Protein AF-A0A933UV76-F1 (afdb_monomer)

pLDDT: mean 84.47, std 12.1, range [34.25, 96.62]

Nearest PDB structures (foldseek):
  6qx2-assembly1_A  TM=6.914E-01  e=5.603E-11  Staphylococcus aureus
  6qx2-assembly2_J  TM=6.916E-01  e=6.734E-11  Staphylococcus aureus
  5cdo-assembly2_R  TM=6.874E-01  e=8.607E-11  Staphylococcus aureus subsp. aureus N315
  6fqv-assembly1_C  TM=6.725E-01  e=7.160E-11  Staphylococcus aureus subsp. aureus N315
  3ifz-assembly1_A  TM=5.798E-01  e=6.128E-10  Mycobacterium tuberculosis H37Rv

Foldseek 3Di:
DDDPDDDDDDDDPVVVVVVVVVVVVVCCVQQPDAADPVPRDHQLVVLLVVLCVVVVVDPPDDDDDPVVSLVSSCVPPNVDDSVVNSLSQLLLCDVVNDVDRPDPDFAASDDQDQQNWAQFPVRDTDGLVRVVVCVVVVHWTWHWDQDPVVRDTDIDTDPDSDDPDDDQAWDWDQDPVRDTDIDGPRRD

Radius of gyration: 23.47 Å; Cα contacts (8 Å, |Δi|>4): 187; chains: 1; bounding box: 53×50×71 Å

Sequence (188 aa):
MYARNEKVVPVYIEEEMKDSYINYAMSVIVGRALPDVRDGLKPVHRRILYTMKELNLEHNKPYKKCARIVGDCLGKYHPHGDVAVYDTLVRMAQEFSLRYTLVDGQGNFGCFTKDTKIRLTDGRSLDFEELIKEAKQGEKNYAFTFNSKTQKVEIAEIKNPRKTRLMAKIIKVVLDNGKEIKCTPDHL

Secondary structure (DSSP, 8-state):
---TT-------HHHHHHHHHHHHHHHHIIIIISPPTTT---HHHHHHHHHHHHTT--TTSPP--HHHHHHHHHHHT--S-HHHHHHHHHHHH-TTT-SS-SS---S------TT-EEE-TTS-EEEHHHHHHHHHHT---EEEEEETTTTEEEEEE------S-SS---EEEEPTTS-EEEE-GGG-

Solvent-accessible surface area (backbone atoms only — not comparable to full-atom values): 11736 Å² total; per-residue (Å²): 137,84,68,99,78,74,87,82,77,91,77,57,67,70,58,52,51,52,50,55,49,50,55,50,51,51,48,39,50,70,63,53,72,45,52,42,88,89,78,67,45,30,58,68,56,51,40,48,56,49,41,38,55,77,68,62,66,49,95,90,50,82,89,73,63,64,68,56,57,40,50,52,22,39,78,75,70,37,95,61,69,65,65,65,50,46,55,50,54,42,51,33,39,25,70,90,75,30,98,72,56,84,41,90,71,90,31,68,65,76,76,89,49,60,80,46,65,47,65,34,73,88,72,50,68,41,28,50,56,54,49,33,52,38,47,73,72,69,49,86,51,40,27,79,40,76,39,85,86,78,75,40,81,41,83,39,73,65,73,80,66,70,84,89,68,93,78,68,63,68,45,74,48,72,44,100,85,73,49,77,46,80,45,47,72,77,48,94

Mean predicted aligned error: 13.09 Å

Structure (mmCIF, N/CA/C/O backbone):
data_AF-A0A933UV76-F1
#
_entry.id   AF-A0A933UV76-F1
#
loop_
_atom_site.group_PDB
_atom_site.id
_atom_site.type_symbol
_atom_site.label_atom_id
_atom_site.label_alt_id
_atom_site.label_comp_id
_atom_site.label_asym_id
_atom_site.label_entity_id
_atom_site.label_seq_id
_atom_site.pdbx_PDB_ins_code
_atom_site.Cartn_x
_atom_site.Cartn_y
_atom_site.Cartn_z
_atom_site.occupancy
_atom_site.B_iso_or_equiv
_atom_site.auth_seq_id
_atom_site.auth_comp_id
_atom_site.auth_asym_id
_atom_site.auth_atom_id
_atom_site.pdbx_PDB_model_num
ATOM 1 N N . MET A 1 1 ? 3.255 5.445 40.892 1.00 42.41 1 MET A N 1
ATOM 2 C CA . MET A 1 1 ? 2.625 6.460 41.761 1.00 42.41 1 MET A CA 1
ATOM 3 C C . MET A 1 1 ? 1.131 6.213 41.701 1.00 42.41 1 MET A C 1
ATOM 5 O O . MET A 1 1 ? 0.583 6.389 40.625 1.00 42.41 1 MET A O 1
ATOM 9 N N . TYR A 1 2 ? 0.512 5.743 42.784 1.00 48.91 2 TYR A N 1
ATOM 10 C CA . TYR A 1 2 ? -0.947 5.600 42.862 1.00 48.91 2 TYR A CA 1
ATOM 11 C C . TYR A 1 2 ? -1.521 6.887 43.449 1.00 48.91 2 TYR A C 1
ATOM 13 O O . TYR A 1 2 ? -1.029 7.376 44.472 1.00 48.91 2 TYR A O 1
ATOM 21 N N . ALA A 1 3 ? -2.488 7.483 42.760 1.00 58.94 3 ALA A N 1
ATOM 22 C CA . ALA A 1 3 ? -3.115 8.720 43.202 1.00 58.94 3 ALA A CA 1
ATOM 23 C C . ALA A 1 3 ? -4.098 8.412 44.344 1.00 58.94 3 ALA A C 1
ATOM 25 O O . ALA A 1 3 ? -4.827 7.429 44.306 1.00 58.94 3 ALA A O 1
ATOM 26 N N . ARG A 1 4 ? -4.151 9.268 45.374 1.00 60.47 4 ARG A N 1
ATOM 27 C CA . ARG A 1 4 ? -4.939 9.054 46.610 1.00 60.47 4 ARG A CA 1
ATOM 28 C C . ARG A 1 4 ? -6.473 9.001 46.433 1.00 60.47 4 ARG A C 1
ATOM 30 O O . ARG A 1 4 ? -7.154 8.804 47.427 1.00 60.47 4 ARG A O 1
ATOM 37 N N . ASN A 1 5 ? -7.004 9.157 45.216 1.00 68.81 5 ASN A N 1
ATOM 38 C CA . ASN A 1 5 ? -8.439 9.159 44.890 1.00 68.81 5 ASN A CA 1
ATOM 39 C C . ASN A 1 5 ? -8.705 8.451 43.543 1.00 68.81 5 ASN A C 1
ATOM 41 O O . ASN A 1 5 ? -9.171 9.068 42.585 1.00 68.81 5 ASN A O 1
ATOM 45 N N . GLU A 1 6 ? -8.379 7.163 43.430 1.00 74.06 6 GLU A N 1
ATOM 46 C CA . GLU A 1 6 ? -8.682 6.379 42.225 1.00 74.06 6 GLU A CA 1
ATOM 47 C C . GLU A 1 6 ? -10.117 5.829 42.273 1.00 74.06 6 GLU A C 1
ATOM 49 O O . GLU A 1 6 ? -10.488 5.053 43.154 1.00 74.06 6 GLU A O 1
ATOM 54 N N . LYS A 1 7 ? -10.947 6.245 41.308 1.00 80.25 7 LYS A N 1
ATOM 55 C CA . LYS A 1 7 ? -12.291 5.697 41.097 1.00 80.25 7 LYS A CA 1
ATOM 56 C C . LYS A 1 7 ? -12.162 4.381 40.329 1.00 80.25 7 LYS A C 1
ATOM 58 O O . LYS A 1 7 ? -12.099 4.382 39.103 1.00 80.25 7 LYS A O 1
ATOM 63 N N . VAL A 1 8 ? -12.098 3.270 41.057 1.00 83.88 8 VAL A N 1
ATOM 64 C CA . VAL A 1 8 ? -12.030 1.926 40.469 1.00 83.88 8 VAL A CA 1
ATOM 65 C C . VAL A 1 8 ? -13.426 1.510 40.009 1.00 83.88 8 VAL A C 1
ATOM 67 O O . VAL A 1 8 ? -14.344 1.404 40.821 1.00 83.88 8 VAL A O 1
ATOM 70 N N . VAL A 1 9 ? -13.590 1.294 38.704 1.00 87.50 9 VAL A N 1
ATOM 71 C CA . VAL A 1 9 ? -14.824 0.758 38.116 1.00 87.50 9 VAL A CA 1
ATOM 72 C C . VAL A 1 9 ? -14.610 -0.737 37.865 1.00 87.50 9 VAL A C 1
ATOM 74 O O . VAL A 1 9 ? -13.720 -1.079 37.087 1.00 87.50 9 VAL A O 1
ATOM 77 N N . PRO A 1 10 ? -15.356 -1.637 38.528 1.00 85.56 10 PRO A N 1
ATOM 78 C CA . PRO A 1 10 ? -15.269 -3.063 38.242 1.00 85.56 10 PRO A CA 1
ATOM 79 C C . PRO A 1 10 ? -15.902 -3.360 36.877 1.00 85.56 10 PRO A C 1
ATOM 81 O O . PRO A 1 10 ? -16.992 -2.872 36.584 1.00 85.56 10 PRO A O 1
ATOM 84 N N . VAL A 1 11 ? -15.222 -4.163 36.059 1.00 90.25 11 VAL A N 1
ATOM 85 C CA . VAL A 1 11 ? -15.698 -4.610 34.740 1.00 90.25 11 VAL A CA 1
ATOM 86 C C . VAL A 1 11 ? -15.518 -6.123 34.650 1.00 90.25 11 VAL A C 1
ATOM 88 O O . VAL A 1 11 ? -14.484 -6.651 35.071 1.00 90.25 11 VAL A O 1
ATOM 91 N N . TYR A 1 12 ? -16.521 -6.831 34.130 1.00 93.94 12 TYR A N 1
ATOM 92 C CA . TYR A 1 12 ? -16.428 -8.272 33.907 1.00 93.94 12 TYR A CA 1
ATOM 93 C C . TYR A 1 12 ? -15.563 -8.573 32.684 1.00 93.94 12 TYR A C 1
ATOM 95 O O . TYR A 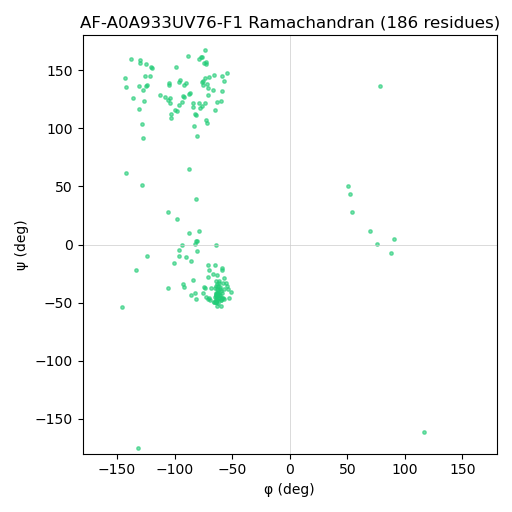1 12 ? -15.705 -7.951 31.634 1.00 93.94 12 TYR A O 1
ATOM 103 N N . ILE A 1 13 ? -14.690 -9.576 32.797 1.00 93.25 13 ILE A N 1
ATOM 104 C CA . ILE A 1 13 ? -13.770 -9.934 31.711 1.00 93.25 13 ILE A CA 1
ATOM 105 C C . ILE A 1 13 ? -14.500 -10.390 30.440 1.00 93.25 13 ILE A C 1
ATOM 107 O O . ILE A 1 13 ? -14.053 -10.070 29.346 1.00 93.25 13 ILE A O 1
ATOM 111 N N . GLU A 1 14 ? -15.632 -11.092 30.565 1.00 94.31 14 GLU A N 1
ATOM 112 C CA . GLU A 1 14 ? -16.438 -11.507 29.408 1.00 94.31 14 GLU A CA 1
ATOM 113 C C . GLU A 1 14 ? -17.005 -10.311 28.638 1.00 94.31 14 GLU A C 1
ATOM 115 O O . GLU A 1 14 ? -16.966 -10.302 27.406 1.00 94.31 14 GLU A O 1
ATOM 120 N N . GLU A 1 15 ? -17.503 -9.300 29.354 1.00 91.31 15 GLU A N 1
ATOM 121 C CA . GLU A 1 15 ? -18.038 -8.076 28.753 1.00 91.31 15 GLU A CA 1
ATOM 122 C C . GLU A 1 15 ? -16.920 -7.291 28.063 1.00 91.31 15 GLU A C 1
ATOM 124 O O . GLU A 1 15 ? -17.020 -6.995 26.872 1.00 91.31 15 GLU A O 1
ATOM 129 N N . GLU A 1 16 ? -15.802 -7.069 28.760 1.00 93.25 16 GLU A N 1
ATOM 130 C CA . GLU A 1 16 ? -14.652 -6.343 28.214 1.00 93.25 16 GLU A CA 1
ATOM 131 C C . GLU A 1 16 ? -14.065 -7.041 26.980 1.00 93.25 16 GLU A C 1
ATOM 133 O O . GLU A 1 16 ? -13.781 -6.399 25.969 1.00 93.25 16 GLU A O 1
ATOM 138 N N . MET A 1 17 ? -13.914 -8.370 27.016 1.00 94.69 17 MET A N 1
ATOM 139 C CA . MET A 1 17 ? -13.408 -9.131 25.873 1.00 94.69 17 MET A CA 1
ATOM 140 C C . MET A 1 17 ? -14.334 -9.025 24.662 1.00 94.69 17 MET A C 1
ATOM 142 O O . MET A 1 17 ? -13.851 -8.858 23.539 1.00 94.69 17 MET A O 1
ATOM 146 N N . LYS A 1 18 ? -15.651 -9.124 24.869 1.00 93.62 18 LYS A N 1
ATOM 147 C CA . LYS A 1 18 ? -16.635 -9.028 23.789 1.00 93.62 18 LYS A CA 1
ATOM 148 C C . LYS A 1 18 ? -16.612 -7.640 23.153 1.00 93.62 18 LYS A C 1
ATOM 150 O O . LYS A 1 18 ? -16.541 -7.539 21.925 1.00 93.62 18 LYS A O 1
ATOM 155 N N . ASP A 1 19 ? -16.608 -6.594 23.969 1.00 93.06 19 ASP A N 1
ATOM 156 C CA . ASP A 1 19 ? -16.635 -5.214 23.493 1.00 93.06 19 ASP A CA 1
ATOM 157 C C . ASP A 1 19 ? -15.327 -4.834 22.801 1.00 93.06 19 ASP A C 1
ATOM 159 O O . ASP A 1 19 ? -15.342 -4.342 21.669 1.00 93.06 19 ASP A O 1
ATOM 163 N N . SER A 1 20 ? -14.180 -5.142 23.411 1.00 93.38 20 SER A N 1
ATOM 164 C CA . SER A 1 20 ? -12.867 -4.916 22.802 1.00 93.38 20 SER A CA 1
ATOM 165 C C . SER A 1 20 ? -12.712 -5.667 21.474 1.00 93.38 20 SER A C 1
ATOM 167 O O . SER A 1 20 ? -12.219 -5.100 20.491 1.00 93.38 20 SER A O 1
ATOM 169 N N . TYR A 1 21 ? -13.184 -6.917 21.397 1.00 94.81 21 TYR A N 1
ATOM 170 C CA . TYR A 1 21 ? -13.140 -7.699 20.162 1.00 94.81 21 TYR A CA 1
ATOM 171 C C . TYR A 1 21 ? -14.004 -7.082 19.058 1.00 94.81 21 TYR A C 1
ATOM 173 O O . TYR A 1 21 ? -13.521 -6.890 17.938 1.00 94.81 21 TYR A O 1
ATOM 181 N N . ILE A 1 22 ? -15.260 -6.733 19.358 1.00 94.69 22 ILE A N 1
ATOM 182 C CA . ILE A 1 22 ? -16.186 -6.149 18.378 1.00 94.69 22 ILE A CA 1
ATOM 183 C C . ILE A 1 22 ? -15.677 -4.785 17.900 1.00 94.69 22 ILE A C 1
ATOM 185 O O . ILE A 1 22 ? -15.658 -4.529 16.693 1.00 94.69 22 ILE A O 1
ATOM 189 N N . ASN A 1 23 ? -15.201 -3.937 18.814 1.00 92.94 23 ASN A N 1
ATOM 190 C CA . ASN A 1 23 ? -14.663 -2.618 18.482 1.00 92.94 23 ASN A CA 1
ATOM 191 C C . ASN A 1 23 ? -13.447 -2.723 17.558 1.00 92.94 23 ASN A C 1
ATOM 193 O O . ASN A 1 23 ? -13.373 -2.039 16.530 1.00 92.94 23 ASN A O 1
ATOM 197 N N . TYR A 1 24 ? -12.515 -3.627 17.869 1.00 92.50 24 TYR A N 1
ATOM 198 C CA . TYR A 1 24 ? -11.364 -3.862 17.009 1.00 92.50 24 TYR A CA 1
ATOM 199 C C . TYR A 1 24 ? -11.790 -4.417 15.646 1.00 92.50 24 TYR A C 1
ATOM 201 O O . TYR A 1 24 ? -11.397 -3.862 14.617 1.00 92.50 24 TYR A O 1
ATOM 209 N N . ALA A 1 25 ? -12.628 -5.456 15.617 1.00 93.69 25 ALA A N 1
ATOM 210 C CA . ALA A 1 25 ? -13.094 -6.085 14.384 1.00 93.69 25 ALA A CA 1
ATOM 211 C C . ALA A 1 25 ? -13.785 -5.077 13.455 1.00 93.69 25 ALA A C 1
ATOM 213 O O . ALA A 1 25 ? -13.436 -4.981 12.276 1.00 93.69 25 ALA A O 1
ATOM 214 N N . MET A 1 26 ? -14.693 -4.262 13.994 1.00 92.69 26 MET A N 1
ATOM 215 C CA . MET A 1 26 ? -15.394 -3.238 13.224 1.00 92.69 26 MET A CA 1
ATOM 216 C C . MET A 1 26 ? -14.426 -2.177 12.683 1.00 92.69 26 MET A C 1
ATOM 218 O O . MET A 1 26 ? -14.502 -1.811 11.506 1.00 92.69 26 MET A O 1
ATOM 222 N N . SER A 1 27 ? -13.451 -1.747 13.495 1.00 90.50 27 SER A N 1
ATOM 223 C CA . SER A 1 27 ? -12.407 -0.813 13.052 1.00 90.50 27 SER A CA 1
ATOM 224 C C . SER A 1 27 ? -11.573 -1.375 11.893 1.00 90.50 27 SER A C 1
ATOM 226 O O . SER A 1 27 ? -11.216 -0.639 10.971 1.00 90.50 27 SER A O 1
ATOM 228 N N . VAL A 1 28 ? -11.294 -2.684 11.890 1.00 90.69 28 VAL A N 1
ATOM 229 C CA . VAL A 1 28 ? -10.542 -3.343 10.815 1.00 90.69 28 VAL A CA 1
ATOM 230 C C . VAL A 1 28 ? -11.380 -3.431 9.547 1.00 90.69 28 VAL A C 1
ATOM 232 O O . VAL A 1 28 ? -10.879 -3.093 8.474 1.00 90.69 28 VAL A O 1
ATOM 235 N N . ILE A 1 29 ? -12.639 -3.862 9.656 1.00 88.69 29 ILE A N 1
ATOM 236 C CA . ILE A 1 29 ? -13.539 -4.047 8.510 1.00 88.69 29 ILE A CA 1
ATOM 237 C C . ILE A 1 29 ? -13.734 -2.723 7.772 1.00 88.69 29 ILE A C 1
ATOM 239 O O . ILE A 1 29 ? -13.483 -2.650 6.569 1.00 88.69 29 ILE A O 1
ATOM 243 N N . VAL A 1 30 ? -14.116 -1.674 8.502 1.00 86.62 30 VAL A N 1
ATOM 244 C CA . VAL A 1 30 ? -14.471 -0.372 7.922 1.00 86.62 30 VAL A CA 1
ATOM 245 C C . VAL A 1 30 ? -13.234 0.479 7.631 1.00 86.62 30 VAL A C 1
ATOM 247 O O . VAL A 1 30 ? -13.146 1.139 6.599 1.00 86.62 30 VAL A O 1
ATOM 250 N N . GLY A 1 31 ? -12.258 0.480 8.539 1.00 85.12 31 GLY A N 1
ATOM 251 C CA . GLY A 1 31 ? -11.142 1.427 8.521 1.00 85.12 31 GLY A CA 1
ATOM 252 C C . GLY A 1 31 ? -9.864 0.925 7.854 1.00 85.12 31 GLY A C 1
ATOM 253 O O . GLY A 1 31 ? -8.904 1.694 7.746 1.00 85.12 31 GLY A O 1
ATOM 254 N N . ARG A 1 32 ? -9.795 -0.345 7.427 1.00 88.12 32 ARG A N 1
ATOM 255 C CA . ARG A 1 32 ? -8.533 -0.928 6.936 1.00 88.12 32 ARG A CA 1
ATOM 256 C C . ARG A 1 32 ? -8.698 -1.940 5.808 1.00 88.12 32 ARG A C 1
ATOM 258 O O . ARG A 1 32 ? -8.023 -1.825 4.786 1.00 88.12 32 ARG A O 1
ATOM 265 N N . ALA A 1 33 ? -9.525 -2.961 6.009 1.00 84.94 33 ALA A N 1
ATOM 266 C CA . ALA A 1 33 ? -9.490 -4.174 5.203 1.00 84.94 33 ALA A CA 1
ATOM 267 C C . ALA A 1 33 ? -10.233 -4.032 3.873 1.00 84.94 33 ALA A C 1
ATOM 269 O O . ALA A 1 33 ? -9.677 -4.421 2.838 1.00 84.94 33 ALA A O 1
ATOM 270 N N . LEU A 1 34 ? -11.450 -3.485 3.898 1.00 91.00 34 LEU A N 1
ATOM 271 C CA . LEU A 1 34 ? -12.323 -3.415 2.730 1.00 91.00 34 LEU A CA 1
ATOM 272 C C . LEU A 1 34 ? -12.197 -2.066 2.002 1.00 91.00 34 LEU A C 1
ATOM 274 O O . LEU A 1 34 ? -12.033 -1.028 2.646 1.00 91.00 34 LEU A O 1
ATOM 278 N N . PRO A 1 35 ? -12.227 -2.065 0.657 1.00 93.44 35 PRO A N 1
ATOM 279 C CA . PRO A 1 35 ? -12.328 -0.837 -0.120 1.00 93.44 35 PRO A CA 1
ATOM 280 C C . PRO A 1 35 ? -13.745 -0.252 -0.061 1.00 93.44 35 PRO A C 1
ATOM 282 O O . PRO A 1 35 ? -14.719 -0.979 0.135 1.00 93.44 35 PRO A O 1
ATOM 285 N N . ASP A 1 36 ? -13.858 1.056 -0.284 1.00 92.94 36 ASP A N 1
ATOM 286 C CA . ASP A 1 36 ? -15.157 1.708 -0.475 1.00 92.94 36 ASP A CA 1
ATOM 287 C C . ASP A 1 36 ? -15.703 1.388 -1.875 1.00 92.94 36 ASP A C 1
ATOM 289 O O . ASP A 1 36 ? -14.951 1.352 -2.847 1.00 92.94 36 ASP A O 1
ATOM 293 N N . VAL A 1 37 ? -17.009 1.155 -1.998 1.00 95.00 37 VAL A N 1
ATOM 294 C CA . VAL A 1 37 ? -17.650 0.806 -3.278 1.00 95.00 37 VAL A CA 1
ATOM 295 C C . VAL A 1 37 ? -17.615 1.950 -4.296 1.00 95.00 37 VAL A C 1
ATOM 297 O O . VAL A 1 37 ? -17.650 1.702 -5.498 1.00 95.00 37 VAL A O 1
ATOM 300 N N . ARG A 1 38 ? -17.534 3.203 -3.834 1.00 95.31 38 ARG A N 1
ATOM 301 C CA . ARG A 1 38 ? -17.611 4.392 -4.696 1.00 95.31 38 ARG A CA 1
ATOM 302 C C . ARG A 1 38 ? -16.340 4.619 -5.501 1.00 95.31 38 ARG A C 1
ATOM 304 O O . ARG A 1 38 ? -16.419 5.079 -6.634 1.00 95.31 38 ARG A O 1
ATOM 311 N N . ASP A 1 39 ? -15.183 4.326 -4.913 1.00 94.19 39 ASP A N 1
ATOM 312 C CA . ASP A 1 39 ? -13.875 4.556 -5.535 1.00 94.19 39 ASP A CA 1
ATOM 313 C C . ASP A 1 39 ? -13.002 3.295 -5.631 1.00 94.19 39 ASP A C 1
ATOM 315 O O . ASP A 1 39 ? -11.970 3.310 -6.296 1.00 94.19 39 ASP A O 1
ATOM 319 N N . GLY A 1 40 ? -13.393 2.189 -4.993 1.00 93.38 40 GLY A N 1
ATOM 320 C CA . GLY A 1 40 ? -12.613 0.953 -4.954 1.00 93.38 40 GLY A CA 1
ATOM 321 C C . GLY A 1 40 ? -11.334 1.055 -4.116 1.00 93.38 40 GLY A C 1
ATOM 322 O O . GLY A 1 40 ? -10.491 0.155 -4.169 1.00 93.38 40 GLY A O 1
ATOM 323 N N . LEU A 1 41 ? -11.157 2.123 -3.330 1.00 94.88 41 LEU A N 1
ATOM 324 C CA . LEU A 1 41 ? -9.922 2.403 -2.604 1.00 94.88 41 LEU A CA 1
ATOM 325 C C . LEU A 1 41 ? -10.045 2.097 -1.109 1.00 94.88 41 LEU A C 1
ATOM 327 O O . LEU A 1 41 ? -11.003 2.473 -0.426 1.00 94.88 41 LEU A O 1
ATOM 331 N N . LYS A 1 42 ? -8.999 1.465 -0.568 1.00 94.75 42 LYS A N 1
ATOM 332 C CA . LYS A 1 42 ? -8.778 1.360 0.877 1.00 94.75 42 LYS A CA 1
ATOM 333 C C . LYS A 1 42 ? -8.340 2.716 1.444 1.00 94.75 42 LYS A C 1
ATOM 335 O O . LYS A 1 42 ? -7.742 3.514 0.714 1.00 94.75 42 LYS A O 1
ATOM 340 N N . PRO A 1 43 ? -8.526 2.965 2.753 1.00 94.19 43 PRO A N 1
ATOM 341 C CA . PRO A 1 43 ? -8.137 4.232 3.374 1.00 94.19 43 PRO A CA 1
ATOM 342 C C . PRO A 1 43 ? -6.672 4.628 3.147 1.00 94.19 43 PRO A C 1
ATOM 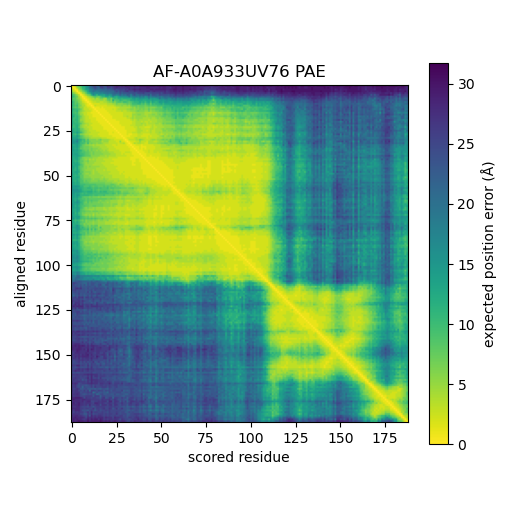344 O O . PRO A 1 43 ? -6.391 5.804 2.936 1.00 94.19 43 PRO A O 1
ATOM 347 N N . VAL A 1 44 ? -5.739 3.669 3.118 1.00 95.31 44 VAL A N 1
ATOM 348 C CA . VAL A 1 44 ? -4.317 3.947 2.841 1.00 95.31 44 VAL A CA 1
ATOM 349 C C . VAL A 1 44 ? -4.082 4.486 1.423 1.00 95.31 44 VAL A C 1
ATOM 351 O O . VAL A 1 44 ? -3.388 5.489 1.282 1.00 95.31 44 VAL A O 1
ATOM 354 N N . HIS A 1 45 ? -4.726 3.914 0.395 1.00 96.25 45 HIS A N 1
ATOM 355 C CA . HIS A 1 45 ? -4.619 4.403 -0.986 1.00 96.25 45 HIS A CA 1
ATOM 356 C C . HIS A 1 45 ? -5.107 5.849 -1.081 1.00 96.25 45 HIS A C 1
ATOM 358 O O . HIS A 1 45 ? -4.417 6.712 -1.617 1.00 96.25 45 HIS A O 1
ATOM 364 N N . ARG A 1 46 ? -6.279 6.127 -0.494 1.00 96.12 46 ARG A N 1
ATOM 365 C CA . ARG A 1 46 ? -6.899 7.455 -0.531 1.00 96.12 46 ARG A CA 1
ATOM 366 C C . ARG A 1 46 ? -6.021 8.511 0.138 1.00 96.12 46 ARG A C 1
ATOM 368 O O . ARG A 1 46 ? -5.840 9.586 -0.418 1.00 96.12 46 ARG A O 1
ATOM 375 N N . ARG A 1 47 ? -5.436 8.189 1.297 1.00 96.31 47 ARG A N 1
ATOM 376 C CA . ARG A 1 47 ? -4.518 9.083 2.025 1.00 96.31 47 ARG A CA 1
ATOM 377 C C . ARG A 1 47 ? -3.259 9.390 1.216 1.00 96.31 47 ARG A C 1
ATOM 379 O O . ARG A 1 47 ? -2.863 10.549 1.149 1.00 96.31 47 ARG A O 1
ATOM 386 N N . ILE A 1 48 ? -2.668 8.389 0.562 1.00 96.56 48 ILE A N 1
ATOM 387 C CA . ILE A 1 48 ? -1.490 8.584 -0.295 1.00 96.56 48 ILE A CA 1
ATOM 388 C C . ILE A 1 48 ? -1.829 9.487 -1.483 1.00 96.56 48 ILE A C 1
ATOM 390 O O . ILE A 1 48 ? -1.172 10.506 -1.673 1.00 96.56 48 ILE A O 1
ATOM 394 N N . LEU A 1 49 ? -2.881 9.165 -2.242 1.00 96.31 49 LEU A N 1
ATOM 395 C CA . LEU A 1 49 ? -3.275 9.948 -3.419 1.00 96.31 49 LEU A CA 1
ATOM 396 C C . LEU A 1 49 ? -3.665 11.383 -3.044 1.00 96.31 49 LEU A C 1
ATOM 398 O O . LEU A 1 49 ? -3.292 12.328 -3.735 1.00 96.31 49 LEU A O 1
ATOM 402 N N . TYR A 1 50 ? -4.352 11.564 -1.913 1.00 96.56 50 TYR A N 1
ATOM 403 C CA . TYR A 1 50 ? -4.665 12.891 -1.387 1.00 96.56 50 TYR A CA 1
ATOM 404 C C . TYR A 1 50 ? -3.398 13.662 -0.993 1.00 96.56 50 TYR A C 1
ATOM 406 O O . TYR A 1 50 ? -3.255 14.829 -1.337 1.00 96.56 50 TYR A O 1
ATOM 414 N N . THR A 1 51 ? -2.432 13.001 -0.350 1.00 96.62 51 THR A N 1
ATOM 415 C CA . THR A 1 51 ? -1.139 13.615 -0.003 1.00 96.62 51 THR A CA 1
ATOM 416 C C . THR A 1 51 ? -0.369 14.041 -1.254 1.00 96.62 51 THR A C 1
ATOM 418 O O . THR A 1 51 ? 0.196 15.130 -1.291 1.00 96.62 51 THR A O 1
ATOM 421 N N . MET A 1 52 ? -0.368 13.214 -2.304 1.00 95.88 52 MET A N 1
ATOM 422 C CA . MET A 1 52 ? 0.254 13.554 -3.588 1.00 95.88 52 MET A CA 1
ATOM 423 C C . MET A 1 52 ? -0.426 14.755 -4.255 1.00 95.88 52 MET A C 1
ATOM 425 O O . MET A 1 52 ? 0.265 15.616 -4.802 1.00 95.88 52 MET A O 1
ATOM 429 N N . LYS A 1 53 ? -1.757 14.851 -4.154 1.00 95.19 53 LYS A N 1
ATOM 430 C CA . LYS A 1 53 ? -2.524 16.013 -4.617 1.00 95.19 53 LYS A CA 1
ATOM 431 C C . LYS A 1 53 ? -2.154 17.284 -3.846 1.00 95.19 53 LYS A C 1
ATOM 433 O O . LYS A 1 53 ? -1.860 18.293 -4.471 1.00 95.19 53 LYS A O 1
ATOM 438 N N . GLU A 1 54 ? -2.102 17.232 -2.516 1.00 95.81 54 GLU A N 1
ATOM 439 C CA . GLU A 1 54 ? -1.696 18.367 -1.664 1.00 95.81 54 GLU A CA 1
ATOM 440 C C . GLU A 1 54 ? -0.253 18.823 -1.935 1.00 95.81 54 GLU A C 1
ATOM 442 O O . GLU A 1 54 ? 0.078 20.002 -1.824 1.00 95.81 54 GLU A O 1
ATOM 447 N N . LEU A 1 55 ? 0.619 17.891 -2.329 1.00 93.75 55 LEU A N 1
ATOM 448 C CA . LEU A 1 55 ? 1.989 18.179 -2.750 1.00 93.75 55 LEU A CA 1
ATOM 449 C C . LEU A 1 55 ? 2.108 18.672 -4.197 1.00 93.75 55 LEU A C 1
ATOM 451 O O . LEU A 1 55 ? 3.228 18.918 -4.654 1.00 93.75 55 LEU A O 1
ATOM 455 N N . ASN A 1 56 ? 0.984 18.844 -4.899 1.00 94.06 56 ASN A N 1
ATOM 456 C CA . ASN A 1 56 ? 0.912 19.238 -6.303 1.00 94.06 56 ASN A CA 1
ATOM 457 C C . ASN A 1 56 ? 1.773 18.340 -7.208 1.00 94.06 56 ASN A C 1
ATOM 459 O O . ASN A 1 56 ? 2.497 18.827 -8.077 1.00 94.06 56 ASN A O 1
ATOM 463 N N . LEU A 1 57 ? 1.726 17.022 -6.987 1.00 92.81 57 LEU A N 1
ATOM 464 C CA . LEU A 1 57 ? 2.441 16.026 -7.792 1.00 92.81 57 LEU A CA 1
ATOM 465 C C . LEU A 1 57 ? 1.603 15.601 -8.999 1.00 92.81 57 LEU A C 1
ATOM 467 O O . LEU A 1 57 ? 1.157 14.460 -9.101 1.00 92.81 57 LEU A O 1
ATOM 471 N N . GLU A 1 58 ? 1.361 16.549 -9.898 1.00 91.81 58 GLU A N 1
ATOM 472 C CA . GLU A 1 58 ? 0.719 16.278 -11.184 1.00 91.81 58 GLU A CA 1
ATOM 473 C C . GLU A 1 58 ? 1.692 15.617 -12.170 1.00 91.81 58 GLU A C 1
ATOM 475 O O . GLU A 1 58 ? 2.911 15.725 -12.039 1.00 91.81 58 GLU A O 1
ATOM 480 N N . HIS A 1 59 ? 1.148 14.985 -13.212 1.00 89.31 59 HIS A N 1
ATOM 481 C CA . HIS A 1 59 ? 1.918 14.266 -14.236 1.00 89.31 59 HIS A CA 1
ATOM 482 C C . HIS A 1 59 ? 2.948 15.138 -14.985 1.00 89.31 59 HIS A C 1
ATOM 484 O O . HIS A 1 59 ? 3.854 14.619 -15.627 1.00 89.31 59 HIS A O 1
ATOM 490 N N . ASN A 1 60 ? 2.787 16.466 -14.965 1.00 91.88 60 ASN A N 1
ATOM 491 C CA . ASN A 1 60 ? 3.670 17.427 -15.631 1.00 91.88 60 ASN A CA 1
ATOM 492 C C . ASN A 1 60 ? 4.779 17.965 -14.706 1.00 91.88 60 ASN A C 1
ATOM 494 O O . ASN A 1 60 ? 5.566 18.820 -15.120 1.00 91.88 60 ASN A O 1
ATOM 498 N N . LYS A 1 61 ? 4.823 17.521 -13.444 1.00 91.25 61 LYS A N 1
ATOM 499 C CA . LYS A 1 61 ? 5.803 17.960 -12.448 1.00 91.25 61 LYS A CA 1
ATOM 500 C C . LYS A 1 61 ? 6.942 16.948 -12.320 1.00 91.25 61 LYS A C 1
ATOM 502 O O . LYS A 1 61 ? 6.747 15.761 -12.557 1.00 91.25 61 LYS A O 1
ATOM 507 N N . PRO A 1 62 ? 8.144 17.397 -11.912 1.00 91.12 62 PRO A N 1
ATOM 508 C CA . PRO A 1 62 ? 9.259 16.488 -11.681 1.00 91.12 62 PRO A CA 1
ATOM 509 C C . PRO A 1 62 ? 8.983 15.547 -10.502 1.00 91.12 62 PRO A C 1
ATOM 511 O O . PRO A 1 62 ? 8.403 15.960 -9.490 1.00 91.12 62 PRO A O 1
ATOM 514 N N . TYR A 1 63 ? 9.495 14.319 -10.603 1.00 91.19 63 TYR A N 1
ATOM 515 C CA . TYR A 1 63 ? 9.408 13.310 -9.550 1.00 91.19 63 TYR A CA 1
ATOM 516 C C . TYR A 1 63 ? 9.955 13.821 -8.209 1.00 91.19 63 TYR A C 1
ATOM 518 O O . TYR A 1 63 ? 10.897 14.619 -8.130 1.00 91.19 63 TYR A O 1
ATOM 526 N N . LYS A 1 64 ? 9.358 13.335 -7.118 1.00 92.31 64 LYS A N 1
ATOM 527 C CA . LYS A 1 64 ? 9.804 13.594 -5.745 1.00 92.31 64 LYS A CA 1
ATOM 528 C C . LYS A 1 64 ? 10.157 12.287 -5.054 1.00 92.31 64 LYS A C 1
ATOM 530 O O . LYS A 1 64 ? 9.589 11.240 -5.340 1.00 92.31 64 LYS A O 1
ATOM 535 N N . LYS A 1 65 ? 11.083 12.368 -4.095 1.00 92.19 65 LYS A N 1
ATOM 536 C CA . LYS A 1 65 ? 11.497 11.217 -3.285 1.00 92.19 65 LYS A CA 1
ATOM 537 C C . LYS A 1 65 ? 10.295 10.626 -2.543 1.00 92.19 65 LYS A C 1
ATOM 539 O O . LYS A 1 65 ? 9.590 11.361 -1.850 1.00 92.19 65 LYS A O 1
ATOM 544 N N . CYS A 1 66 ? 10.141 9.302 -2.603 1.00 92.00 66 CYS A N 1
ATOM 545 C CA . CYS A 1 66 ? 9.072 8.576 -1.907 1.00 92.00 66 CYS A CA 1
ATOM 546 C C . CYS A 1 66 ? 9.035 8.892 -0.404 1.00 92.00 66 CYS A C 1
ATOM 548 O O . CYS A 1 66 ? 7.959 9.092 0.148 1.00 92.00 66 CYS A O 1
ATOM 550 N N . ALA A 1 67 ? 10.203 9.044 0.234 1.00 92.62 67 ALA A N 1
ATOM 551 C CA . ALA A 1 67 ? 10.313 9.397 1.652 1.00 92.62 67 ALA A CA 1
ATOM 552 C C . ALA A 1 67 ? 9.566 10.692 2.023 1.00 92.62 67 ALA A C 1
ATOM 554 O O . ALA A 1 67 ? 9.016 10.787 3.115 1.00 92.62 67 ALA A O 1
ATOM 555 N N . ARG A 1 68 ? 9.491 11.671 1.108 1.00 94.12 68 ARG A N 1
ATOM 556 C CA . ARG A 1 68 ? 8.735 12.910 1.335 1.00 94.12 68 ARG A CA 1
ATOM 557 C C . ARG A 1 68 ? 7.229 12.652 1.340 1.00 94.12 68 ARG A C 1
ATOM 559 O O . ARG A 1 68 ? 6.540 13.110 2.240 1.00 94.12 68 ARG A O 1
ATOM 566 N N . ILE A 1 69 ? 6.737 11.894 0.361 1.00 94.88 69 ILE A N 1
ATOM 567 C CA . ILE A 1 69 ? 5.313 11.542 0.249 1.00 94.88 69 ILE A CA 1
ATOM 568 C C . ILE A 1 69 ? 4.883 10.709 1.462 1.00 94.88 69 ILE A C 1
ATOM 570 O O . ILE A 1 69 ? 3.845 10.978 2.059 1.00 94.88 69 ILE A O 1
ATOM 574 N N . VAL A 1 70 ? 5.705 9.729 1.852 1.00 95.62 70 VAL A N 1
ATOM 575 C CA . VAL A 1 70 ? 5.468 8.890 3.033 1.00 95.62 70 VAL A CA 1
ATOM 576 C C . VAL A 1 70 ? 5.454 9.743 4.302 1.00 95.62 70 VAL A C 1
ATOM 578 O O . VAL A 1 70 ? 4.485 9.677 5.051 1.00 95.62 70 VAL A O 1
ATOM 581 N N . GLY A 1 71 ? 6.463 10.595 4.512 1.00 95.69 71 GLY A N 1
ATOM 582 C CA . GLY A 1 71 ? 6.545 11.469 5.685 1.00 95.69 71 GLY A CA 1
ATOM 583 C C . GLY A 1 71 ? 5.341 12.403 5.830 1.00 95.69 71 GLY A C 1
ATOM 584 O O . GLY A 1 71 ? 4.739 12.465 6.901 1.00 95.69 71 GLY A O 1
ATOM 585 N N . ASP A 1 72 ? 4.927 13.061 4.744 1.00 95.50 72 ASP A N 1
ATOM 586 C CA . ASP A 1 72 ? 3.771 13.964 4.771 1.00 95.50 72 ASP A CA 1
ATOM 587 C C . ASP A 1 72 ? 2.451 13.207 4.978 1.00 95.50 72 ASP A C 1
ATOM 589 O O . ASP A 1 72 ? 1.576 13.671 5.715 1.00 95.50 72 ASP A O 1
ATOM 593 N N . CYS A 1 73 ? 2.311 12.016 4.386 1.00 96.56 73 CYS A N 1
ATOM 594 C CA . CYS A 1 73 ? 1.131 11.178 4.580 1.00 96.56 73 CYS A CA 1
ATOM 595 C C . CYS A 1 73 ? 1.012 10.725 6.040 1.00 96.56 73 CYS A C 1
ATOM 597 O O . CYS A 1 73 ? -0.089 10.731 6.592 1.00 96.56 73 CYS A O 1
ATOM 599 N N . LEU A 1 74 ? 2.126 10.345 6.669 1.00 94.88 74 LEU A N 1
ATOM 600 C CA . LEU A 1 74 ? 2.164 9.946 8.075 1.00 94.88 74 LEU A CA 1
ATOM 601 C C . LEU A 1 74 ? 1.823 11.107 9.002 1.00 94.88 74 LEU A C 1
ATOM 603 O O . LEU A 1 74 ? 0.950 10.975 9.855 1.00 94.88 74 LEU A O 1
ATOM 607 N N . GLY A 1 75 ? 2.473 12.254 8.791 1.00 92.81 75 GLY A N 1
ATOM 608 C CA . GLY A 1 75 ? 2.306 13.425 9.647 1.00 92.81 75 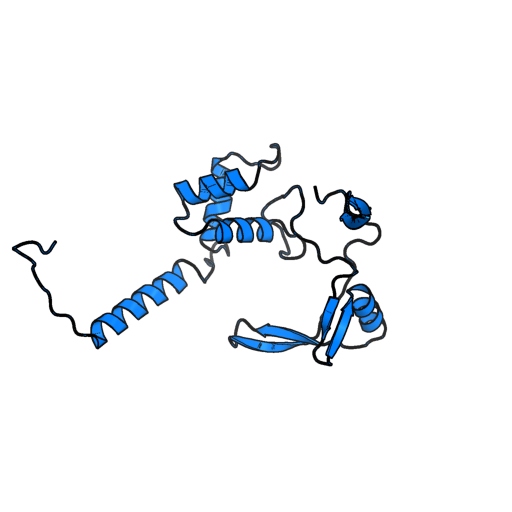GLY A CA 1
ATOM 609 C C . GLY A 1 75 ? 0.896 14.011 9.612 1.00 92.81 75 GLY A C 1
ATOM 610 O O . GLY A 1 75 ? 0.440 14.554 10.614 1.00 92.81 75 GLY A O 1
ATOM 611 N N . LYS A 1 76 ? 0.192 13.898 8.478 1.00 94.25 76 LYS A N 1
ATOM 612 C CA . LYS A 1 76 ? -1.120 14.537 8.295 1.00 94.25 76 LYS A CA 1
ATOM 613 C C . LYS A 1 76 ? -2.305 13.579 8.352 1.00 94.25 76 LYS A C 1
ATOM 615 O O . LYS A 1 76 ? -3.359 13.961 8.852 1.00 94.25 76 LYS A O 1
ATOM 620 N N . TYR A 1 77 ? -2.179 12.365 7.810 1.00 94.56 77 TYR A N 1
ATOM 621 C CA . TYR A 1 77 ? -3.357 11.546 7.487 1.00 94.56 77 TYR A CA 1
ATOM 622 C C . TYR A 1 77 ? -3.281 10.083 7.937 1.00 94.56 77 TYR A C 1
ATOM 624 O O . TYR A 1 77 ? -4.324 9.432 8.045 1.00 94.56 77 TYR A O 1
ATOM 632 N N . HIS A 1 78 ? -2.089 9.523 8.161 1.00 93.19 78 HIS A N 1
ATOM 633 C CA . HIS A 1 78 ? -1.901 8.094 8.414 1.00 93.19 78 HIS A CA 1
ATOM 634 C C . HIS A 1 78 ? -1.103 7.838 9.707 1.00 93.19 78 HIS A C 1
ATOM 636 O O . HIS A 1 78 ? 0.115 7.727 9.652 1.00 93.19 78 HIS A O 1
ATOM 642 N N . PRO A 1 79 ? -1.765 7.666 10.867 1.00 90.81 79 PRO A N 1
ATOM 643 C CA . PRO A 1 79 ? -1.101 7.538 12.170 1.00 90.81 79 PRO A CA 1
ATOM 644 C C . PRO A 1 79 ? -0.580 6.110 12.447 1.00 90.81 79 PRO A C 1
ATOM 646 O O . PRO A 1 79 ? -0.730 5.580 13.547 1.00 90.81 79 PRO A O 1
ATOM 649 N N . HIS A 1 80 ? -0.032 5.437 11.434 1.00 88.94 80 HIS A N 1
ATOM 650 C CA . HIS A 1 80 ? 0.496 4.069 11.540 1.00 88.94 80 HIS A CA 1
ATOM 651 C C . HIS A 1 80 ? 1.891 3.980 10.910 1.00 88.94 80 HIS A C 1
ATOM 653 O O . H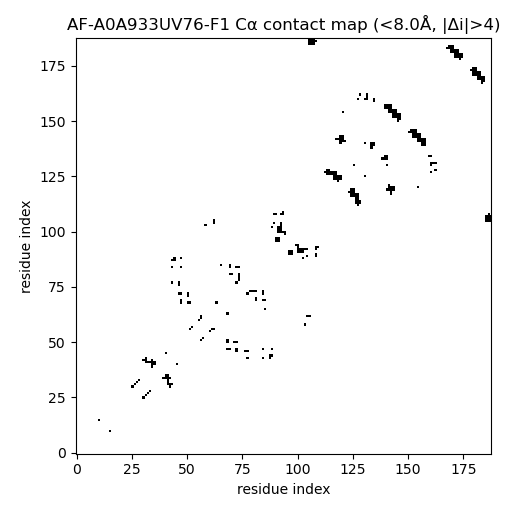IS A 1 80 ? 2.443 4.994 10.516 1.00 88.94 80 HIS A O 1
ATOM 659 N N . GLY A 1 81 ? 2.477 2.783 10.836 1.00 88.81 81 GLY A N 1
ATOM 660 C CA . GLY A 1 81 ? 3.842 2.600 10.334 1.00 88.81 81 GLY A CA 1
ATOM 661 C C . GLY A 1 81 ? 4.058 3.102 8.901 1.00 88.81 81 GLY A C 1
ATOM 662 O O . GLY A 1 81 ? 3.195 2.963 8.032 1.00 88.81 81 GLY A O 1
ATOM 663 N N . ASP A 1 82 ? 5.252 3.632 8.660 1.00 90.69 82 ASP A N 1
ATOM 664 C CA . ASP A 1 82 ? 5.750 4.105 7.367 1.00 90.69 82 ASP A CA 1
ATOM 665 C C . ASP A 1 82 ? 5.810 2.997 6.312 1.00 90.69 82 ASP A C 1
ATOM 667 O O . ASP A 1 82 ? 5.432 3.223 5.161 1.00 90.69 82 ASP A O 1
ATOM 671 N N . VAL A 1 83 ? 6.188 1.785 6.725 1.00 91.50 83 VAL A N 1
ATOM 672 C CA . VAL A 1 83 ? 6.266 0.594 5.866 1.00 91.50 83 VAL A CA 1
ATOM 673 C C . VAL A 1 83 ? 4.954 0.357 5.118 1.00 91.50 83 VAL A C 1
ATOM 675 O O . VAL A 1 83 ? 4.955 0.176 3.904 1.00 91.50 83 VAL A O 1
ATOM 678 N N . ALA A 1 84 ? 3.810 0.449 5.805 1.00 89.75 84 ALA A N 1
ATOM 679 C CA . ALA A 1 84 ? 2.508 0.213 5.181 1.00 89.75 84 ALA A CA 1
ATOM 680 C C . ALA A 1 84 ? 2.189 1.248 4.089 1.00 89.75 84 ALA A C 1
ATOM 682 O O . ALA A 1 84 ? 1.573 0.916 3.074 1.00 89.75 84 ALA A O 1
ATOM 683 N N . VAL A 1 85 ? 2.606 2.501 4.287 1.00 94.62 85 VAL A N 1
ATOM 684 C CA . VAL A 1 85 ? 2.419 3.585 3.314 1.00 94.62 85 VAL A CA 1
ATOM 685 C C . VAL A 1 85 ? 3.356 3.391 2.124 1.00 94.62 85 VAL A C 1
ATOM 687 O O . VAL A 1 85 ? 2.914 3.487 0.979 1.00 94.62 85 VAL A O 1
ATOM 690 N N . TYR A 1 86 ? 4.626 3.075 2.383 1.00 94.25 86 TYR A N 1
ATOM 691 C CA . TYR A 1 86 ? 5.630 2.859 1.346 1.00 94.25 86 TYR A CA 1
ATOM 692 C C . TYR A 1 86 ? 5.303 1.652 0.460 1.00 94.25 86 TYR A C 1
ATOM 694 O O . TYR A 1 86 ? 5.245 1.800 -0.759 1.00 94.25 86 TYR A O 1
ATOM 702 N N . ASP A 1 87 ? 4.989 0.496 1.047 1.00 91.69 87 ASP A N 1
ATOM 703 C CA . ASP A 1 87 ? 4.633 -0.717 0.297 1.00 91.69 87 ASP A CA 1
ATOM 704 C C . ASP A 1 87 ? 3.404 -0.491 -0.585 1.00 91.69 87 ASP A C 1
ATOM 706 O O . ASP A 1 87 ? 3.337 -0.934 -1.734 1.00 91.69 87 ASP A O 1
ATOM 710 N N . THR A 1 88 ? 2.427 0.244 -0.055 1.00 94.38 88 THR A N 1
ATOM 711 C CA . THR A 1 88 ? 1.226 0.611 -0.799 1.00 94.38 88 THR A CA 1
ATOM 712 C C . THR A 1 88 ? 1.559 1.536 -1.973 1.00 94.38 88 THR A C 1
ATOM 714 O O . THR A 1 88 ? 1.065 1.317 -3.079 1.00 94.38 88 THR A O 1
ATOM 717 N N . LEU A 1 89 ? 2.405 2.549 -1.756 1.00 93.88 89 LEU A N 1
ATOM 718 C CA . LEU A 1 89 ? 2.862 3.468 -2.801 1.00 93.88 89 LEU A CA 1
ATOM 719 C C . LEU A 1 89 ? 3.600 2.712 -3.914 1.00 93.88 89 LEU A C 1
ATOM 721 O O . LEU A 1 89 ? 3.272 2.882 -5.087 1.00 93.88 89 LEU A O 1
ATOM 725 N N . VAL A 1 90 ? 4.531 1.827 -3.542 1.00 91.88 90 VAL A N 1
ATOM 726 C CA . VAL A 1 90 ? 5.279 0.975 -4.475 1.00 91.88 90 VAL A CA 1
ATOM 727 C C . VAL A 1 90 ? 4.329 0.102 -5.290 1.00 91.88 90 VAL A C 1
ATOM 729 O O . VAL A 1 90 ? 4.428 0.051 -6.514 1.00 91.88 90 VAL A O 1
ATOM 732 N N . ARG A 1 91 ? 3.351 -0.537 -4.641 1.00 90.88 91 ARG A N 1
ATOM 733 C CA . ARG A 1 91 ? 2.381 -1.406 -5.316 1.00 90.88 91 ARG A CA 1
ATOM 734 C C . ARG A 1 91 ? 1.507 -0.660 -6.325 1.00 90.88 91 ARG A C 1
ATOM 736 O O . ARG A 1 91 ? 1.157 -1.232 -7.355 1.00 90.88 91 ARG A O 1
ATOM 743 N N . MET A 1 92 ? 1.166 0.601 -6.052 1.00 94.62 92 MET A N 1
ATOM 744 C CA . MET A 1 92 ? 0.383 1.436 -6.972 1.00 94.62 92 MET A CA 1
ATOM 745 C C . MET A 1 92 ? 1.154 1.864 -8.231 1.00 94.62 92 MET A C 1
ATOM 747 O O . MET A 1 92 ? 0.510 2.238 -9.214 1.00 94.62 92 MET A O 1
ATOM 751 N N . ALA A 1 93 ? 2.489 1.769 -8.208 1.00 91.69 93 ALA A N 1
ATOM 752 C CA . ALA A 1 93 ? 3.378 2.061 -9.335 1.00 91.69 93 ALA A CA 1
ATOM 753 C C . ALA A 1 93 ? 3.791 0.816 -10.149 1.00 91.69 93 ALA A C 1
ATOM 755 O O . ALA A 1 93 ? 4.364 0.934 -11.228 1.00 91.69 93 ALA A O 1
ATOM 756 N N . GLN A 1 94 ? 3.498 -0.396 -9.667 1.00 85.75 94 GLN A N 1
ATOM 757 C CA . GLN A 1 94 ? 3.886 -1.641 -10.336 1.00 85.75 94 GLN A CA 1
ATOM 758 C C . GLN A 1 94 ? 2.922 -2.022 -11.474 1.00 85.75 94 GLN A C 1
ATOM 760 O O . GLN A 1 94 ? 1.810 -2.496 -11.225 1.00 85.75 94 GLN A O 1
ATOM 765 N N . GLU A 1 95 ? 3.391 -1.947 -12.725 1.00 80.62 95 GLU A N 1
ATOM 766 C CA . GLU A 1 95 ? 2.635 -2.332 -13.938 1.00 80.62 95 GLU A CA 1
ATOM 767 C C . GLU A 1 95 ? 2.138 -3.791 -13.931 1.00 80.62 95 GLU A C 1
ATOM 769 O O . GLU A 1 95 ? 1.131 -4.122 -14.553 1.00 80.62 95 GLU A O 1
ATOM 774 N N . PHE A 1 96 ? 2.841 -4.698 -13.245 1.00 79.19 96 PHE A N 1
ATOM 775 C CA . PHE A 1 96 ? 2.441 -6.108 -13.147 1.00 79.19 96 PHE A CA 1
ATOM 776 C C . PHE A 1 96 ? 1.449 -6.382 -12.006 1.00 79.19 96 PHE A C 1
ATOM 778 O O . PHE A 1 96 ? 0.856 -7.459 -11.968 1.00 79.19 96 PHE A O 1
ATOM 785 N N . SER A 1 97 ? 1.284 -5.442 -11.070 1.00 79.50 97 SER A N 1
ATOM 786 C CA . SER A 1 97 ? 0.412 -5.590 -9.897 1.00 79.50 97 SER A CA 1
ATOM 787 C C . SER A 1 97 ? -0.996 -5.063 -10.169 1.00 79.50 97 SER A C 1
ATOM 789 O O . SER A 1 97 ? -1.981 -5.649 -9.715 1.00 79.50 97 SER A O 1
ATOM 791 N N . LEU A 1 98 ? -1.099 -3.977 -10.940 1.00 81.88 98 LEU A N 1
ATOM 792 C CA . LEU A 1 98 ? -2.358 -3.325 -11.285 1.00 81.88 98 LEU A CA 1
ATOM 793 C C . LEU A 1 98 ? -2.558 -3.282 -12.796 1.00 81.88 98 LEU A C 1
ATOM 795 O O . LEU A 1 98 ? -1.622 -3.077 -13.557 1.00 81.88 98 LEU A O 1
ATOM 799 N N . ARG A 1 99 ? -3.815 -3.421 -13.236 1.00 86.38 99 ARG A N 1
ATOM 800 C CA . ARG A 1 99 ? -4.165 -3.263 -14.655 1.00 86.38 99 ARG A CA 1
ATOM 801 C C . ARG A 1 99 ? -3.935 -1.831 -15.145 1.00 86.38 99 ARG A C 1
ATOM 803 O O . ARG A 1 99 ? -3.520 -1.649 -16.284 1.00 86.38 99 ARG A O 1
ATOM 810 N N . TYR A 1 100 ? -4.233 -0.860 -14.285 1.00 90.69 100 TYR A N 1
ATOM 811 C CA . TYR A 1 100 ? -3.988 0.562 -14.486 1.00 90.69 100 TYR A CA 1
ATOM 812 C C . TYR A 1 100 ? -3.301 1.079 -13.228 1.00 90.69 100 TYR A C 1
ATOM 814 O O . TYR A 1 100 ? -3.866 0.988 -12.134 1.00 90.69 100 TYR A O 1
ATOM 822 N N . THR A 1 101 ? -2.065 1.543 -13.368 1.00 91.94 101 THR A N 1
ATOM 823 C CA . THR A 1 101 ? -1.313 2.137 -12.264 1.00 91.94 101 THR A CA 1
ATOM 824 C C . THR A 1 101 ? -1.916 3.491 -11.902 1.00 91.94 101 THR A C 1
ATOM 826 O O . THR A 1 101 ? -2.414 4.221 -12.757 1.00 91.94 101 THR A O 1
ATOM 829 N N . LEU A 1 102 ? -1.914 3.804 -10.606 1.00 93.44 102 LEU A N 1
ATOM 830 C CA . LEU A 1 102 ? -2.429 5.079 -10.084 1.00 93.44 102 LEU A CA 1
ATOM 831 C C . LEU A 1 102 ? -1.304 6.069 -9.775 1.00 93.44 102 LEU A C 1
ATOM 833 O O . LEU A 1 1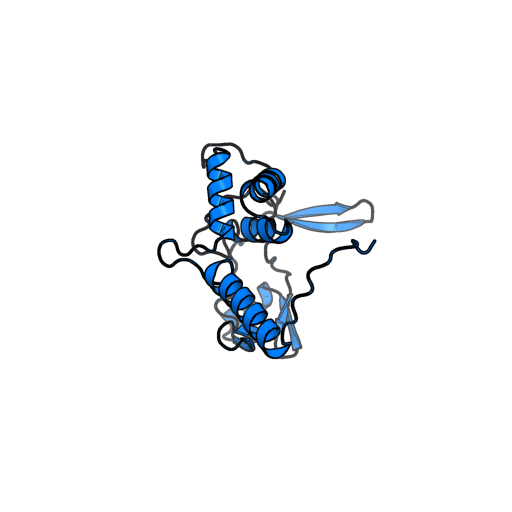02 ? -1.556 7.254 -9.583 1.00 93.44 102 LEU A O 1
ATOM 837 N N . VAL A 1 103 ? -0.074 5.568 -9.692 1.00 93.69 103 VAL A N 1
ATOM 838 C CA . VAL A 1 103 ? 1.128 6.333 -9.390 1.00 93.69 103 VAL A CA 1
ATOM 839 C C . VAL A 1 103 ? 2.142 6.042 -10.480 1.00 93.69 103 VAL A C 1
ATOM 841 O O . VAL A 1 103 ? 2.362 4.882 -10.820 1.00 93.69 103 VAL A O 1
ATOM 844 N N . ASP A 1 104 ? 2.755 7.094 -11.008 1.00 92.31 104 ASP A N 1
ATOM 845 C CA . ASP A 1 104 ? 3.928 6.971 -11.861 1.00 92.31 104 ASP A CA 1
ATOM 846 C C . ASP A 1 104 ? 5.193 7.075 -11.001 1.00 92.31 104 ASP A C 1
ATOM 848 O O . ASP A 1 104 ? 5.330 7.984 -10.175 1.00 92.31 104 ASP A O 1
ATOM 852 N N . GLY A 1 105 ? 6.088 6.102 -11.148 1.00 88.31 105 GLY A N 1
ATOM 853 C CA . GLY A 1 105 ? 7.262 5.933 -10.303 1.00 88.31 105 GLY A CA 1
ATOM 854 C C . GLY A 1 105 ? 8.542 5.896 -11.126 1.00 88.31 105 GLY A C 1
ATOM 855 O O . GLY A 1 105 ? 8.625 5.189 -12.123 1.00 88.31 105 GLY A O 1
ATOM 856 N N . GLN A 1 106 ? 9.569 6.607 -10.657 1.00 84.88 106 GLN A N 1
ATOM 857 C CA . GLN A 1 106 ? 10.925 6.544 -11.205 1.00 84.88 106 GLN A CA 1
ATOM 858 C C . GLN A 1 106 ? 11.845 5.755 -10.262 1.00 84.88 106 GLN A C 1
ATOM 860 O O . GLN A 1 106 ? 11.940 6.090 -9.078 1.00 84.88 106 GLN A O 1
ATOM 865 N N . GLY A 1 107 ? 12.495 4.713 -10.785 1.00 78.94 107 GLY A N 1
ATOM 866 C CA . GLY A 1 107 ? 13.465 3.880 -10.069 1.00 78.94 107 GLY A CA 1
ATOM 867 C C . GLY A 1 107 ? 13.036 2.420 -9.907 1.00 78.94 107 GLY A C 1
ATOM 868 O O . GLY A 1 107 ? 12.180 1.906 -10.630 1.00 78.94 107 GLY A O 1
ATOM 869 N N . ASN A 1 108 ? 13.653 1.707 -8.960 1.00 73.62 108 ASN A N 1
ATOM 870 C CA . ASN A 1 108 ? 13.389 0.280 -8.769 1.00 73.62 108 ASN A CA 1
ATOM 871 C C . ASN A 1 108 ? 12.146 0.006 -7.904 1.00 73.62 108 ASN A C 1
ATOM 873 O O . ASN A 1 108 ? 12.221 0.013 -6.677 1.00 73.62 108 ASN A O 1
ATOM 877 N N . PHE A 1 109 ? 11.028 -0.342 -8.542 1.00 73.88 109 PHE A N 1
ATOM 878 C CA . PHE A 1 109 ? 9.791 -0.765 -7.866 1.00 73.88 109 PHE A CA 1
ATOM 879 C C . PHE A 1 109 ? 9.623 -2.290 -7.801 1.00 73.88 109 PHE A C 1
ATOM 881 O O . PHE A 1 109 ? 8.514 -2.793 -7.634 1.00 73.88 109 PHE A O 1
ATOM 888 N N . GLY A 1 110 ? 10.727 -3.034 -7.915 1.00 62.53 110 GLY A N 1
ATOM 889 C CA . GLY A 1 110 ? 10.728 -4.490 -7.978 1.00 62.53 110 GLY A CA 1
ATOM 890 C C . GLY A 1 110 ? 10.337 -4.991 -9.366 1.00 62.53 110 GLY A C 1
ATOM 891 O O . GLY A 1 110 ? 9.419 -4.488 -10.006 1.00 62.53 110 GLY A O 1
ATOM 892 N N . CYS A 1 111 ? 11.056 -5.992 -9.856 1.00 58.16 111 CYS A N 1
ATOM 893 C CA . CYS A 1 111 ? 10.739 -6.678 -11.099 1.00 58.16 111 CYS A CA 1
ATOM 894 C C . CYS A 1 111 ? 11.056 -8.155 -10.904 1.00 58.16 111 CYS A C 1
ATOM 896 O O . CYS A 1 111 ? 12.104 -8.494 -10.356 1.00 58.16 111 CYS A O 1
ATOM 898 N N . PHE A 1 112 ? 10.158 -9.028 -11.350 1.00 62.53 112 PHE A N 1
ATOM 899 C CA . PHE A 1 112 ? 10.486 -10.438 -11.485 1.00 62.53 112 PHE A CA 1
ATOM 900 C C . PHE A 1 112 ? 11.426 -10.580 -12.680 1.00 62.53 112 PHE A C 1
ATOM 902 O O . PHE A 1 112 ? 11.029 -10.393 -13.832 1.00 62.53 112 PHE A O 1
ATOM 909 N N . THR A 1 113 ? 12.699 -10.844 -12.407 1.00 63.88 113 THR A N 1
ATOM 910 C CA . THR A 1 113 ? 13.687 -11.105 -13.450 1.00 63.88 113 THR A CA 1
ATOM 911 C C . THR A 1 113 ? 13.521 -12.519 -13.997 1.00 63.88 113 THR A C 1
ATOM 913 O O . THR A 1 113 ? 12.920 -13.391 -13.371 1.00 63.88 113 THR A O 1
ATOM 916 N N . LYS A 1 114 ? 14.077 -12.763 -15.188 1.00 67.81 114 LYS A N 1
ATOM 917 C CA . LYS A 1 114 ? 14.050 -14.075 -15.850 1.00 67.81 114 LYS A CA 1
ATOM 918 C C . LYS A 1 114 ? 14.538 -15.206 -14.934 1.00 67.81 114 LYS A C 1
ATOM 920 O O . LYS A 1 114 ? 13.962 -16.282 -14.949 1.00 67.81 114 LYS A O 1
ATOM 925 N N . ASP A 1 115 ? 15.584 -14.938 -14.164 1.00 69.56 115 ASP A N 1
ATOM 926 C CA . ASP A 1 115 ? 16.245 -15.852 -13.233 1.00 69.56 115 ASP A CA 1
ATOM 927 C C . ASP A 1 115 ? 15.546 -15.950 -11.869 1.00 69.56 115 ASP A C 1
ATOM 929 O O . ASP A 1 115 ? 15.996 -16.699 -11.000 1.00 69.56 115 ASP A O 1
ATOM 933 N N . THR A 1 116 ? 14.439 -15.225 -11.663 1.00 74.62 116 THR A N 1
ATOM 934 C CA . THR A 1 116 ? 13.634 -15.395 -10.454 1.00 74.62 116 THR A CA 1
ATOM 935 C C . THR A 1 116 ? 13.035 -16.796 -10.456 1.00 74.62 116 THR A C 1
ATOM 937 O O . THR A 1 116 ? 12.221 -17.135 -11.314 1.00 74.62 116 THR A O 1
ATOM 940 N N . LYS A 1 117 ? 13.443 -17.606 -9.479 1.00 81.62 117 LYS A N 1
ATOM 941 C CA . LYS A 1 117 ? 12.988 -18.987 -9.345 1.00 81.62 117 LYS A CA 1
ATOM 942 C C . LYS A 1 117 ? 11.689 -19.066 -8.556 1.00 81.62 117 LYS A C 1
ATOM 944 O O . LYS A 1 117 ? 11.587 -18.524 -7.456 1.00 81.62 117 LYS A O 1
ATOM 949 N N . ILE A 1 118 ? 10.722 -19.788 -9.102 1.00 83.50 118 ILE A N 1
ATOM 950 C CA . ILE A 1 118 ? 9.460 -20.124 -8.454 1.00 83.50 118 ILE A CA 1
ATOM 951 C C . ILE A 1 118 ? 9.528 -21.581 -8.020 1.00 83.50 118 ILE A C 1
ATOM 953 O O . ILE A 1 118 ? 9.792 -22.479 -8.820 1.00 83.50 118 ILE A O 1
ATOM 957 N N . ARG A 1 119 ? 9.261 -21.819 -6.736 1.00 86.69 119 ARG A N 1
ATOM 958 C CA . ARG A 1 119 ? 9.162 -23.171 -6.195 1.00 86.69 119 ARG A CA 1
ATOM 959 C C . ARG A 1 119 ? 7.802 -23.767 -6.543 1.00 86.69 119 ARG A C 1
ATOM 961 O O . ARG A 1 119 ? 6.767 -23.209 -6.177 1.00 86.69 119 ARG A O 1
ATOM 968 N N . LEU A 1 120 ? 7.829 -24.895 -7.234 1.00 89.38 120 LEU A N 1
ATOM 969 C CA . LEU A 1 120 ? 6.656 -25.654 -7.633 1.00 89.38 120 LEU A CA 1
ATOM 970 C C . LEU A 1 120 ? 6.247 -26.657 -6.551 1.00 89.38 120 LEU A C 1
ATOM 972 O O . LEU A 1 120 ? 7.020 -27.001 -5.651 1.00 89.38 120 LEU A O 1
ATOM 976 N N . THR A 1 121 ? 5.008 -27.133 -6.640 1.00 88.69 121 THR A N 1
ATOM 977 C CA . THR A 1 121 ? 4.448 -28.119 -5.702 1.00 88.69 121 THR A CA 1
ATOM 978 C C . THR A 1 121 ? 5.061 -29.509 -5.846 1.00 88.69 121 THR A C 1
ATOM 980 O O . THR A 1 121 ? 5.019 -30.289 -4.902 1.00 88.69 121 THR A O 1
ATOM 983 N N . ASP A 1 122 ? 5.646 -29.814 -7.004 1.00 87.00 122 ASP A N 1
ATOM 984 C CA . ASP A 1 122 ? 6.357 -31.067 -7.294 1.00 87.00 122 ASP A CA 1
ATOM 985 C C . ASP A 1 122 ? 7.809 -31.076 -6.767 1.00 87.00 122 ASP A C 1
ATOM 987 O O . ASP A 1 122 ? 8.549 -32.034 -6.975 1.00 87.00 122 ASP A O 1
ATOM 991 N N . GLY A 1 123 ? 8.225 -30.012 -6.071 1.00 85.31 123 GLY A N 1
ATOM 992 C CA . GLY A 1 123 ? 9.563 -29.865 -5.503 1.00 85.31 123 GLY A CA 1
ATOM 993 C C . GLY A 1 123 ? 10.591 -29.253 -6.455 1.00 85.31 123 GLY A C 1
ATOM 994 O O . GLY A 1 123 ? 11.688 -28.914 -6.000 1.00 85.31 123 GLY A O 1
ATOM 995 N N . ARG A 1 124 ? 10.253 -29.043 -7.736 1.00 88.62 124 ARG A N 1
ATOM 996 C CA . ARG A 1 124 ? 11.122 -28.339 -8.687 1.00 88.62 124 ARG A CA 1
ATOM 997 C C . ARG A 1 124 ? 11.144 -26.840 -8.386 1.00 88.62 124 ARG A C 1
ATOM 999 O O . ARG A 1 124 ? 10.236 -26.277 -7.773 1.00 88.62 124 ARG A O 1
ATOM 1006 N N . SER A 1 125 ? 12.214 -26.177 -8.803 1.00 88.31 125 SER A N 1
ATOM 1007 C CA . SER A 1 125 ? 12.349 -24.724 -8.715 1.00 88.31 125 SER A CA 1
ATOM 1008 C C . SER A 1 125 ? 12.741 -24.221 -10.091 1.00 88.31 125 SER A C 1
ATOM 1010 O O . SER A 1 125 ? 13.882 -24.428 -10.504 1.00 88.31 125 SER A O 1
ATOM 1012 N N . LEU A 1 126 ? 11.774 -23.642 -10.800 1.00 86.88 126 LEU A N 1
ATOM 1013 C CA . LEU A 1 126 ? 11.934 -23.209 -12.184 1.00 86.88 126 LEU A CA 1
ATOM 1014 C C . LEU A 1 126 ? 12.068 -21.699 -12.250 1.00 86.88 126 LEU A C 1
ATOM 1016 O O . LEU A 1 126 ? 11.360 -20.975 -11.546 1.00 86.88 126 LEU A O 1
ATOM 1020 N N . ASP A 1 127 ? 12.962 -21.221 -13.102 1.00 86.69 127 ASP A N 1
ATOM 1021 C CA . ASP A 1 127 ? 13.011 -19.804 -13.430 1.00 86.69 127 ASP A CA 1
ATOM 1022 C C . ASP A 1 127 ? 11.834 -19.392 -14.343 1.00 86.69 127 ASP A C 1
ATOM 1024 O O . ASP A 1 127 ? 11.091 -20.223 -14.882 1.00 86.69 127 ASP A O 1
ATOM 1028 N N . PHE A 1 128 ? 11.614 -18.087 -14.514 1.00 82.00 128 PHE A N 1
ATOM 1029 C CA . PHE A 1 128 ? 10.517 -17.600 -15.354 1.00 82.00 128 PHE A CA 1
ATOM 1030 C C . PHE A 1 128 ? 10.663 -18.012 -16.825 1.00 82.00 128 PHE A C 1
ATOM 1032 O O . PHE A 1 128 ? 9.660 -18.081 -17.531 1.00 82.00 128 PHE A O 1
ATOM 1039 N N . GLU A 1 129 ? 11.870 -18.263 -17.335 1.00 84.19 129 GLU A N 1
ATOM 1040 C CA . GLU A 1 129 ? 12.027 -18.732 -18.712 1.00 84.19 129 GLU A CA 1
ATOM 1041 C C . GLU A 1 129 ? 11.649 -20.200 -18.874 1.00 84.19 129 GLU A C 1
ATOM 1043 O O . GLU A 1 129 ? 10.991 -20.537 -19.860 1.00 84.19 129 GLU A O 1
ATOM 1048 N N . GLU A 1 130 ? 12.047 -21.048 -17.937 1.00 87.19 130 GLU A N 1
ATOM 1049 C CA . GLU A 1 130 ? 11.687 -22.460 -17.884 1.00 87.19 130 GLU A CA 1
ATOM 1050 C C . GLU A 1 130 ? 10.170 -22.614 -17.791 1.00 87.19 130 GLU A C 1
ATOM 1052 O O . GLU A 1 130 ? 9.582 -23.306 -18.619 1.00 87.19 130 GLU A O 1
ATOM 1057 N N . LEU A 1 131 ? 9.512 -21.843 -16.917 1.00 87.38 131 LEU A N 1
ATOM 1058 C CA . LEU A 1 131 ? 8.049 -21.826 -16.815 1.00 87.38 131 LEU A CA 1
ATOM 1059 C C . LEU A 1 131 ? 7.353 -21.459 -18.129 1.00 87.38 131 LEU A C 1
ATOM 1061 O O . LEU A 1 131 ? 6.308 -22.016 -18.460 1.00 87.38 131 LEU A O 1
ATOM 1065 N N . ILE A 1 132 ? 7.917 -20.520 -18.891 1.00 86.12 132 ILE A N 1
ATOM 1066 C CA . ILE A 1 132 ? 7.360 -20.098 -20.183 1.00 86.12 132 ILE A CA 1
ATOM 1067 C C . ILE A 1 132 ? 7.600 -21.157 -21.261 1.00 86.12 132 ILE A C 1
ATOM 1069 O O . ILE A 1 132 ? 6.743 -21.349 -22.123 1.00 86.12 132 ILE A O 1
ATOM 1073 N N . LYS A 1 133 ? 8.761 -21.822 -21.250 1.00 88.25 133 LYS A N 1
ATOM 1074 C CA . LYS A 1 133 ? 9.066 -22.923 -22.176 1.00 88.25 133 LYS A CA 1
ATOM 1075 C C . LYS A 1 133 ? 8.124 -24.099 -21.935 1.00 88.25 133 LYS A C 1
ATOM 1077 O O . LYS A 1 133 ? 7.503 -24.557 -22.887 1.00 88.25 133 LYS A O 1
ATOM 1082 N N . GLU A 1 134 ? 7.967 -24.504 -20.681 1.00 89.31 134 GLU A N 1
ATOM 1083 C CA . GLU A 1 134 ? 7.074 -25.591 -20.280 1.00 89.31 134 GLU A CA 1
ATOM 1084 C C . GLU A 1 134 ? 5.611 -25.263 -20.612 1.00 89.31 134 GLU A C 1
ATOM 1086 O O . GLU A 1 134 ? 4.938 -26.045 -21.282 1.00 89.31 134 GLU A O 1
ATOM 1091 N N . ALA A 1 135 ? 5.140 -24.050 -20.304 1.00 87.38 135 ALA A N 1
ATOM 1092 C CA . ALA A 1 135 ? 3.782 -23.638 -20.668 1.00 87.38 135 ALA A CA 1
ATOM 1093 C C . ALA A 1 135 ? 3.535 -23.633 -22.191 1.00 87.38 135 ALA A C 1
ATOM 1095 O O . ALA A 1 135 ? 2.429 -23.933 -22.636 1.00 87.38 135 ALA A O 1
ATOM 1096 N N . LYS A 1 136 ? 4.552 -23.325 -23.014 1.00 86.44 136 LYS A N 1
ATOM 1097 C CA . LYS A 1 136 ? 4.463 -23.435 -24.485 1.00 86.44 136 LYS A CA 1
ATOM 1098 C C . LYS A 1 136 ? 4.433 -24.880 -24.980 1.00 86.44 136 LYS A C 1
ATOM 1100 O O . LYS A 1 136 ? 3.892 -25.126 -26.053 1.00 86.44 136 LYS A O 1
ATOM 1105 N N . GLN A 1 137 ? 5.023 -25.804 -24.230 1.00 89.06 137 GLN A N 1
ATOM 1106 C CA . GLN A 1 137 ? 4.991 -27.242 -24.507 1.00 89.06 137 GLN A CA 1
ATOM 1107 C C . GLN A 1 137 ? 3.680 -27.896 -24.039 1.00 89.06 137 GLN A C 1
ATOM 1109 O O . GLN A 1 137 ? 3.443 -29.059 -24.345 1.00 89.06 137 GLN A O 1
ATOM 1114 N N . GLY A 1 138 ? 2.804 -27.142 -23.364 1.00 85.81 138 GLY A N 1
ATOM 1115 C CA . GLY A 1 138 ? 1.523 -27.625 -22.846 1.00 85.81 138 GLY A CA 1
ATOM 1116 C C . GLY A 1 138 ? 1.598 -28.169 -21.419 1.00 85.81 138 GLY A C 1
ATOM 1117 O O . GLY A 1 138 ? 0.588 -28.652 -20.907 1.00 85.81 138 GLY A O 1
ATOM 1118 N N .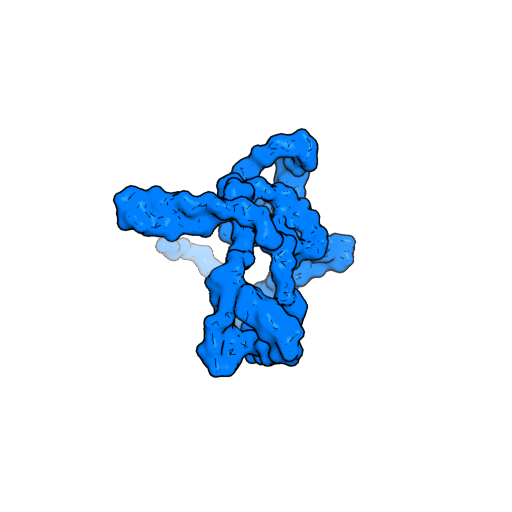 GLU A 1 139 ? 2.757 -28.061 -20.768 1.00 86.06 139 GLU A N 1
ATOM 1119 C CA . GLU A 1 139 ? 2.950 -28.488 -19.385 1.00 86.06 139 GLU A CA 1
ATOM 1120 C C . GLU A 1 139 ? 2.243 -27.538 -18.414 1.00 86.06 139 GLU A C 1
ATOM 1122 O O . GLU A 1 139 ? 2.287 -26.308 -18.548 1.00 86.06 139 GLU A O 1
ATOM 1127 N N . LYS A 1 140 ? 1.590 -28.119 -17.405 1.00 88.75 140 LYS A N 1
ATOM 1128 C CA . LYS A 1 140 ? 0.863 -27.376 -16.372 1.00 88.75 140 LYS A CA 1
ATOM 1129 C C . LYS A 1 140 ? 1.675 -27.343 -15.090 1.00 88.75 140 LYS A C 1
ATOM 1131 O O . LYS A 1 140 ? 1.825 -28.353 -14.410 1.00 88.75 140 LYS A O 1
ATOM 1136 N N . ASN A 1 141 ? 2.144 -26.152 -14.740 1.00 89.31 141 ASN A N 1
ATOM 1137 C CA . ASN A 1 141 ? 2.910 -25.921 -13.524 1.00 89.31 141 ASN A CA 1
ATOM 1138 C C . ASN A 1 141 ? 2.018 -25.413 -12.390 1.00 89.31 141 ASN A C 1
ATOM 1140 O O . ASN A 1 141 ? 1.141 -24.576 -12.603 1.00 89.31 141 ASN A O 1
ATOM 1144 N N . TYR A 1 142 ? 2.269 -25.897 -11.175 1.00 91.31 142 TYR A N 1
ATOM 1145 C CA . TYR A 1 142 ? 1.469 -25.601 -9.988 1.00 91.31 142 TYR A CA 1
ATOM 1146 C C . TYR A 1 142 ? 2.338 -25.007 -8.878 1.00 91.31 142 TYR A C 1
ATOM 1148 O O . TYR A 1 142 ? 3.439 -25.490 -8.608 1.00 91.31 142 TYR A O 1
ATOM 1156 N N . ALA A 1 143 ? 1.833 -23.968 -8.216 1.00 88.69 143 ALA A N 1
ATOM 1157 C CA . ALA A 1 143 ? 2.497 -23.298 -7.103 1.00 88.69 143 ALA A CA 1
ATOM 1158 C C . ALA A 1 143 ? 1.550 -23.139 -5.910 1.00 88.69 143 ALA A C 1
ATOM 1160 O O . ALA A 1 143 ? 0.324 -23.115 -6.052 1.00 88.69 143 ALA A O 1
ATOM 1161 N N . PHE A 1 144 ? 2.134 -23.004 -4.720 1.00 88.25 144 PHE A N 1
ATOM 1162 C CA . PHE A 1 144 ? 1.380 -22.642 -3.527 1.00 88.25 144 PHE A CA 1
ATOM 1163 C C . PHE A 1 144 ? 0.941 -21.181 -3.623 1.00 88.25 144 PHE A C 1
ATOM 1165 O O . PHE A 1 144 ? 1.755 -20.288 -3.857 1.00 88.25 144 PHE A O 1
ATOM 1172 N N . THR A 1 145 ? -0.346 -20.935 -3.421 1.00 84.81 145 THR A N 1
ATOM 1173 C CA . THR A 1 145 ? -0.922 -19.595 -3.353 1.00 84.81 145 THR A CA 1
ATOM 1174 C C . THR A 1 145 ? -1.781 -19.456 -2.108 1.00 84.81 145 THR A C 1
ATOM 1176 O O . THR A 1 145 ? -2.232 -20.445 -1.535 1.00 84.81 145 THR A O 1
ATOM 1179 N N . PHE A 1 146 ? -2.018 -18.226 -1.672 1.00 82.19 146 PHE A N 1
ATOM 1180 C CA . PHE A 1 146 ? -2.941 -17.953 -0.581 1.00 82.19 146 PHE A CA 1
ATOM 1181 C C . PHE A 1 146 ? -4.291 -17.533 -1.154 1.00 82.19 146 PHE A C 1
ATOM 1183 O O . PHE A 1 146 ? -4.410 -16.477 -1.782 1.00 82.19 146 PHE A O 1
ATOM 1190 N N . ASN A 1 147 ? -5.323 -18.342 -0.929 1.00 83.50 147 ASN A N 1
ATOM 1191 C CA . ASN A 1 147 ? -6.668 -17.999 -1.358 1.00 83.50 147 ASN A CA 1
ATOM 1192 C C . ASN A 1 147 ? -7.312 -17.065 -0.326 1.00 83.50 147 ASN A C 1
ATOM 1194 O O . ASN A 1 147 ? -7.627 -17.453 0.798 1.00 83.50 147 ASN A O 1
ATOM 1198 N N . SER A 1 148 ? -7.539 -15.809 -0.720 1.00 66.88 148 SER A N 1
ATOM 1199 C CA . SER A 1 148 ? -8.091 -14.783 0.172 1.00 66.88 148 SER A CA 1
ATOM 1200 C C . SER A 1 148 ? -9.528 -15.057 0.635 1.00 66.88 148 SER A C 1
ATOM 1202 O O . SER A 1 148 ? -9.960 -14.446 1.607 1.00 66.88 148 SER A O 1
ATOM 1204 N N . LYS A 1 149 ? -10.274 -15.948 -0.036 1.00 78.38 149 LYS A N 1
ATOM 1205 C CA . LYS A 1 149 ? -11.644 -16.323 0.354 1.00 78.38 149 LYS A CA 1
ATOM 1206 C C . LYS A 1 149 ? -11.662 -17.442 1.390 1.00 78.38 149 LYS A C 1
ATOM 1208 O O . LYS A 1 149 ? -12.427 -17.371 2.343 1.00 78.38 149 LYS A O 1
ATOM 1213 N N . THR A 1 150 ? -10.834 -18.466 1.205 1.00 82.25 150 THR A N 1
ATOM 1214 C CA . THR A 1 150 ? -10.769 -19.631 2.105 1.00 82.25 150 THR A CA 1
ATOM 1215 C C . THR A 1 150 ? -9.758 -19.445 3.236 1.00 82.25 150 THR A C 1
ATOM 1217 O O . THR A 1 150 ? -9.757 -20.235 4.176 1.00 82.25 150 THR A O 1
ATOM 1220 N N . GLN A 1 151 ? -8.920 -18.401 3.155 1.00 80.75 151 GLN A N 1
ATOM 1221 C CA . GLN A 1 151 ? -7.818 -18.091 4.075 1.00 80.75 151 GLN A CA 1
ATOM 1222 C C . GLN A 1 151 ? -6.830 -19.250 4.259 1.00 80.75 151 GLN A C 1
ATOM 1224 O O . GLN A 1 151 ? -6.189 -19.383 5.301 1.00 80.75 151 GLN A O 1
ATOM 1229 N N . LYS A 1 152 ? -6.701 -20.105 3.243 1.00 84.31 152 LYS A N 1
ATOM 1230 C CA . LYS A 1 152 ? -5.824 -21.275 3.261 1.00 84.31 152 LYS A CA 1
ATOM 1231 C C . LYS A 1 152 ? -4.800 -21.188 2.142 1.00 84.31 152 LYS A C 1
ATOM 1233 O O . LYS A 1 152 ? -5.024 -20.555 1.106 1.00 84.31 152 LYS A O 1
ATOM 1238 N N . VAL A 1 153 ? -3.662 -21.833 2.379 1.00 86.19 153 VAL A N 1
ATOM 1239 C CA . VAL A 1 153 ? -2.688 -22.102 1.325 1.00 86.19 153 VAL A CA 1
ATOM 1240 C C . VAL A 1 153 ? -3.264 -23.207 0.449 1.00 86.19 153 VAL A C 1
ATOM 1242 O O . VAL A 1 153 ? -3.595 -24.285 0.937 1.00 86.19 153 VAL A O 1
ATOM 1245 N N . GLU A 1 154 ? -3.408 -22.916 -0.834 1.00 91.75 154 GLU A N 1
ATOM 1246 C CA . GLU A 1 154 ? -3.971 -23.811 -1.835 1.00 91.75 154 GLU A CA 1
ATOM 1247 C C . GLU A 1 154 ? -2.984 -23.988 -2.986 1.00 91.75 154 GLU A C 1
ATOM 1249 O O . GLU A 1 154 ? -2.130 -23.137 -3.246 1.00 91.75 154 GLU A O 1
ATOM 1254 N N . ILE A 1 155 ? -3.103 -25.113 -3.682 1.00 90.31 155 ILE A N 1
ATOM 1255 C CA . ILE A 1 155 ? -2.347 -25.368 -4.902 1.00 90.31 155 ILE A CA 1
ATOM 1256 C C . ILE A 1 155 ? -3.105 -24.727 -6.063 1.00 90.31 155 ILE A C 1
ATOM 1258 O O . ILE A 1 155 ? -4.264 -25.060 -6.308 1.00 90.31 155 ILE A O 1
ATOM 1262 N N . ALA A 1 156 ? -2.450 -23.818 -6.784 1.00 87.81 156 ALA A N 1
ATOM 1263 C CA . ALA A 1 156 ? -3.012 -23.180 -7.967 1.00 87.81 156 ALA A CA 1
ATOM 1264 C C . ALA A 1 156 ? -2.097 -23.342 -9.181 1.00 87.81 156 ALA A C 1
ATOM 1266 O O . ALA A 1 156 ? -0.871 -23.320 -9.078 1.00 87.81 156 ALA A O 1
ATOM 1267 N N . GLU A 1 157 ? -2.722 -23.478 -10.347 1.00 89.81 157 GLU A N 1
ATOM 1268 C CA . GLU A 1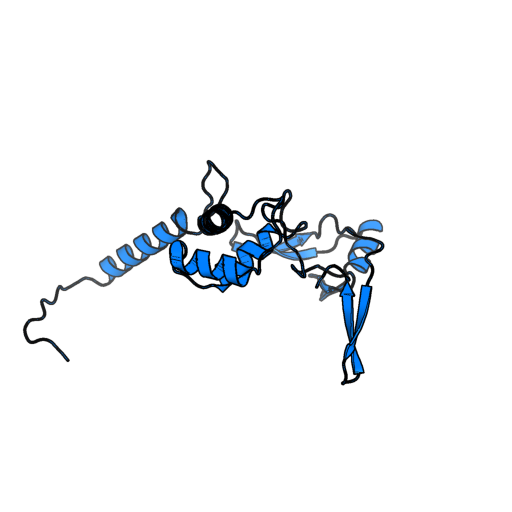 157 ? -2.040 -23.490 -11.638 1.00 89.81 157 GLU A CA 1
ATOM 1269 C C . GLU A 1 157 ? -1.427 -22.111 -11.933 1.00 89.81 157 GLU A C 1
ATOM 1271 O O . GLU A 1 157 ? -2.091 -21.075 -11.803 1.00 89.81 157 GLU A O 1
ATOM 1276 N N . ILE A 1 158 ? -0.167 -22.097 -12.370 1.00 86.62 158 ILE A N 1
ATOM 1277 C CA . ILE A 1 158 ? 0.503 -20.907 -12.890 1.00 86.62 158 ILE A CA 1
ATOM 1278 C C . ILE A 1 158 ? -0.093 -20.601 -14.263 1.00 86.62 158 ILE A C 1
ATOM 1280 O O . ILE A 1 158 ? 0.210 -21.251 -15.261 1.00 86.62 158 ILE A O 1
ATOM 1284 N N . LYS A 1 159 ? -0.947 -19.579 -14.320 1.00 82.06 159 LYS A N 1
ATOM 1285 C CA . LYS A 1 159 ? -1.618 -19.172 -15.558 1.00 82.06 159 LYS A CA 1
ATOM 1286 C C . LYS A 1 159 ? -0.824 -18.107 -16.300 1.00 82.06 159 LYS A C 1
ATOM 1288 O O . LYS A 1 159 ? -0.393 -17.121 -15.709 1.00 82.06 159 LYS A O 1
ATOM 1293 N N . ASN A 1 160 ? -0.737 -18.264 -17.621 1.00 78.19 160 ASN A N 1
ATOM 1294 C CA . ASN A 1 160 ? -0.171 -17.282 -18.548 1.00 78.19 160 ASN A CA 1
ATOM 1295 C C . ASN A 1 160 ? 1.231 -16.762 -18.157 1.00 78.19 160 ASN A C 1
ATOM 1297 O O . ASN A 1 160 ? 1.427 -15.538 -18.141 1.00 78.19 160 ASN A O 1
ATOM 1301 N N . PRO A 1 161 ? 2.218 -17.634 -17.856 1.00 78.50 161 PRO A N 1
ATOM 1302 C CA . PRO A 1 161 ? 3.586 -17.165 -17.697 1.00 78.50 161 PRO A CA 1
ATOM 1303 C C . PRO A 1 161 ? 4.019 -16.517 -19.020 1.00 78.50 161 PRO A C 1
ATOM 1305 O O . PRO A 1 161 ? 3.915 -17.112 -20.094 1.00 78.50 161 PRO A O 1
ATOM 1308 N N . ARG A 1 162 ? 4.449 -15.255 -18.967 1.00 71.06 162 ARG A N 1
ATOM 1309 C CA . ARG A 1 162 ? 4.773 -14.474 -20.166 1.00 71.06 162 ARG A CA 1
ATOM 1310 C C . ARG A 1 162 ? 5.964 -13.565 -19.927 1.00 71.06 162 ARG A C 1
ATOM 1312 O O . ARG A 1 162 ? 6.099 -12.977 -18.858 1.00 71.06 162 ARG A O 1
ATOM 1319 N N . LYS A 1 163 ? 6.800 -13.406 -20.956 1.00 67.75 163 LYS A N 1
ATOM 1320 C CA . LYS A 1 163 ? 7.848 -12.381 -20.970 1.00 67.75 163 LYS A CA 1
ATOM 1321 C C . LYS A 1 163 ? 7.169 -11.047 -21.262 1.00 67.75 163 LYS A C 1
ATOM 1323 O O . LYS A 1 163 ? 6.551 -10.898 -22.311 1.00 67.75 163 LYS A O 1
ATOM 1328 N N . THR A 1 164 ? 7.264 -10.097 -20.340 1.00 65.19 164 THR A N 1
ATOM 1329 C CA . THR A 1 164 ? 6.740 -8.735 -20.526 1.00 65.19 164 THR A CA 1
ATOM 1330 C C . THR A 1 164 ? 7.724 -7.842 -21.280 1.00 65.19 164 THR A C 1
ATOM 1332 O O . THR A 1 164 ? 7.295 -6.973 -22.030 1.00 65.19 164 THR A O 1
ATOM 1335 N N . ARG A 1 165 ? 9.038 -8.075 -21.139 1.00 65.38 165 ARG A N 1
ATOM 1336 C CA . ARG A 1 165 ? 10.104 -7.346 -21.850 1.00 65.38 165 ARG A CA 1
ATOM 1337 C C . ARG A 1 165 ? 11.161 -8.333 -22.371 1.00 65.38 165 ARG A C 1
ATOM 1339 O O . ARG A 1 165 ? 11.672 -9.148 -21.608 1.00 65.38 165 ARG A O 1
ATOM 1346 N N . LEU A 1 166 ? 11.461 -8.295 -23.675 1.00 59.03 166 LEU A N 1
ATOM 1347 C CA . LEU A 1 166 ? 12.384 -9.232 -24.351 1.00 59.03 166 LEU A CA 1
ATOM 1348 C C . LEU A 1 166 ? 13.830 -8.724 -24.424 1.00 59.03 166 LEU A C 1
ATOM 1350 O O . LEU A 1 166 ? 14.760 -9.518 -24.345 1.00 59.03 166 LEU A O 1
ATOM 1354 N N . MET A 1 167 ? 14.010 -7.412 -24.562 1.00 60.94 167 MET A N 1
ATOM 1355 C CA . MET A 1 167 ? 15.312 -6.755 -24.704 1.00 6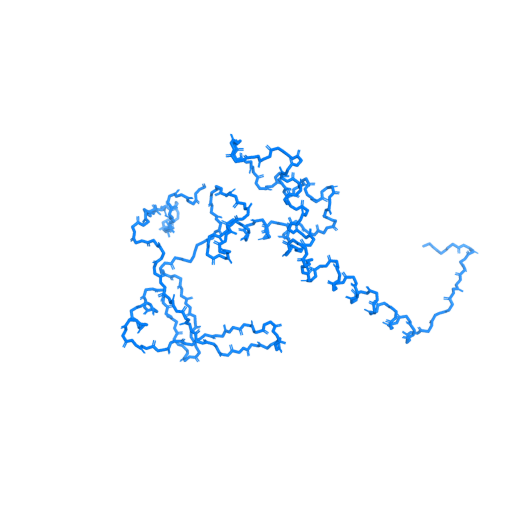0.94 167 MET A CA 1
ATOM 1356 C C . MET A 1 167 ? 15.442 -5.622 -23.691 1.00 60.94 167 MET A C 1
ATOM 1358 O O . MET A 1 167 ? 15.733 -4.480 -24.033 1.00 60.94 167 MET A O 1
ATOM 1362 N N . ALA A 1 168 ? 15.177 -5.933 -22.421 1.00 62.44 168 ALA A N 1
ATOM 1363 C CA . ALA A 1 168 ? 15.556 -5.022 -21.356 1.00 62.44 168 ALA A CA 1
ATOM 1364 C C . ALA A 1 168 ? 17.085 -4.918 -21.367 1.00 62.44 168 ALA A C 1
ATOM 1366 O O . ALA A 1 168 ? 17.778 -5.934 -21.286 1.00 62.44 168 ALA A O 1
ATOM 1367 N N . LYS A 1 169 ? 17.619 -3.703 -21.509 1.00 62.28 169 LYS A N 1
ATOM 1368 C CA . LYS A 1 169 ? 19.045 -3.455 -21.293 1.00 62.28 169 LYS A CA 1
ATOM 1369 C C . LYS A 1 169 ? 19.358 -3.924 -19.862 1.00 62.28 169 LYS A C 1
ATOM 1371 O O . LYS A 1 169 ? 18.517 -3.801 -18.977 1.00 62.28 169 LYS A O 1
ATOM 1376 N N . ILE A 1 170 ? 20.507 -4.548 -19.634 1.00 68.06 170 ILE A N 1
ATOM 1377 C CA . ILE A 1 170 ? 20.921 -5.011 -18.302 1.00 68.06 170 ILE A CA 1
ATOM 1378 C C . ILE A 1 170 ? 22.306 -4.430 -18.055 1.00 68.06 170 ILE A C 1
ATOM 1380 O O . ILE A 1 170 ? 23.215 -4.614 -18.861 1.00 68.06 170 ILE A O 1
ATOM 1384 N N . ILE A 1 171 ? 22.448 -3.696 -16.960 1.00 69.56 171 ILE A N 1
ATOM 1385 C CA . ILE A 1 171 ? 23.717 -3.252 -16.410 1.00 69.56 171 ILE A CA 1
ATOM 1386 C C . ILE A 1 171 ? 24.229 -4.356 -15.489 1.00 69.56 171 ILE A C 1
ATOM 1388 O O . ILE A 1 171 ? 23.515 -4.861 -14.622 1.00 69.56 171 ILE A O 1
ATOM 1392 N N . LYS A 1 172 ? 25.487 -4.733 -15.694 1.00 78.06 172 LYS A N 1
ATOM 1393 C CA . LYS A 1 172 ? 26.228 -5.616 -14.804 1.00 78.06 172 LYS A CA 1
ATOM 1394 C C . LYS A 1 172 ? 27.186 -4.747 -13.993 1.00 78.06 172 LYS A C 1
ATOM 1396 O O . LYS A 1 172 ? 28.136 -4.211 -14.554 1.00 78.06 172 LYS A O 1
ATOM 1401 N N . VAL A 1 173 ? 26.910 -4.581 -12.705 1.00 75.62 173 VAL A N 1
ATOM 1402 C CA . VAL A 1 173 ? 27.775 -3.856 -11.769 1.00 75.62 173 VAL A CA 1
ATOM 1403 C C . VAL A 1 173 ? 28.688 -4.869 -11.091 1.00 75.62 173 VAL A C 1
ATOM 1405 O O . VAL A 1 173 ? 28.208 -5.831 -10.491 1.00 75.62 173 VAL A O 1
ATOM 1408 N N . VAL A 1 174 ? 29.997 -4.669 -11.209 1.00 84.69 174 VAL A N 1
ATOM 1409 C CA . VAL A 1 174 ? 31.002 -5.440 -10.473 1.00 84.69 174 VAL A CA 1
ATOM 1410 C C . VAL A 1 174 ? 31.364 -4.629 -9.236 1.00 84.69 174 VAL A C 1
ATOM 1412 O O . VAL A 1 174 ? 31.772 -3.478 -9.355 1.00 84.69 174 VAL A O 1
ATOM 1415 N N . LEU A 1 175 ? 31.139 -5.204 -8.060 1.00 78.94 175 LEU A N 1
ATOM 1416 C CA . LEU A 1 175 ? 31.496 -4.599 -6.782 1.00 78.94 175 LEU A CA 1
ATOM 1417 C C . LEU A 1 175 ? 32.993 -4.781 -6.506 1.00 78.94 175 LEU A C 1
ATOM 1419 O O . LEU A 1 175 ? 33.609 -5.722 -7.004 1.00 78.94 175 LEU A O 1
ATOM 1423 N N . ASP A 1 176 ? 33.550 -3.956 -5.622 1.00 78.06 176 ASP A N 1
ATOM 1424 C CA . ASP A 1 176 ? 34.970 -4.010 -5.227 1.00 78.06 176 ASP A CA 1
ATOM 1425 C C . ASP A 1 176 ? 35.389 -5.368 -4.633 1.00 78.06 176 ASP A C 1
ATOM 1427 O O . ASP A 1 176 ? 36.557 -5.743 -4.652 1.00 78.06 176 ASP A O 1
ATOM 1431 N N . ASN A 1 177 ? 34.422 -6.145 -4.135 1.00 82.81 177 ASN A N 1
ATOM 1432 C CA . ASN A 1 177 ? 34.620 -7.505 -3.629 1.00 82.81 177 ASN A CA 1
ATOM 1433 C C . ASN A 1 177 ? 34.505 -8.598 -4.714 1.00 82.81 177 ASN A C 1
ATOM 1435 O O . ASN A 1 177 ? 34.397 -9.779 -4.382 1.00 82.81 177 ASN A O 1
ATOM 1439 N N . GLY A 1 178 ? 34.454 -8.218 -5.992 1.00 82.31 178 GLY A N 1
ATOM 1440 C CA . GLY A 1 178 ? 34.331 -9.122 -7.136 1.00 82.31 178 GLY A CA 1
ATOM 1441 C C . GLY A 1 178 ? 32.934 -9.712 -7.348 1.00 82.31 178 GLY A C 1
ATOM 1442 O O . GLY A 1 178 ? 32.743 -10.487 -8.284 1.00 82.31 178 GLY A O 1
ATOM 1443 N N . LYS A 1 179 ? 31.937 -9.373 -6.516 1.00 74.00 179 LYS A N 1
ATOM 1444 C CA . LYS A 1 179 ? 30.555 -9.825 -6.730 1.00 74.00 179 LYS A CA 1
ATOM 1445 C C . LYS A 1 179 ? 29.912 -9.069 -7.884 1.00 74.00 179 LYS A C 1
ATOM 1447 O O . LYS A 1 179 ? 30.097 -7.866 -8.046 1.00 74.00 179 LYS A O 1
ATOM 1452 N N . GLU A 1 180 ? 29.090 -9.780 -8.643 1.00 77.19 180 GLU A N 1
ATOM 1453 C CA . GLU A 1 180 ? 28.405 -9.243 -9.813 1.00 77.19 180 GLU A CA 1
ATOM 1454 C C . GLU A 1 180 ? 26.912 -9.082 -9.524 1.00 77.19 180 GLU A C 1
ATOM 1456 O O . GLU A 1 180 ? 26.241 -10.034 -9.125 1.00 77.19 180 GLU A O 1
ATOM 1461 N N . ILE A 1 181 ? 26.382 -7.885 -9.758 1.00 70.38 181 ILE A N 1
ATOM 1462 C CA . ILE A 1 181 ? 24.953 -7.583 -9.665 1.00 70.38 181 ILE A CA 1
ATOM 1463 C C . ILE A 1 181 ? 24.447 -7.266 -11.068 1.00 70.38 181 ILE A C 1
ATOM 1465 O O . ILE A 1 181 ? 25.016 -6.431 -11.767 1.00 70.38 181 ILE A O 1
ATOM 1469 N N . LYS A 1 182 ? 23.370 -7.931 -11.492 1.00 65.50 182 LYS A N 1
ATOM 1470 C CA . LYS A 1 182 ? 22.677 -7.638 -12.752 1.00 65.50 182 LYS A CA 1
ATOM 1471 C C . LYS A 1 182 ? 21.391 -6.879 -12.442 1.00 65.50 182 LYS A C 1
ATOM 1473 O O . LYS A 1 182 ? 20.543 -7.392 -11.720 1.00 65.50 182 LYS A O 1
ATOM 1478 N N . CYS A 1 183 ? 21.238 -5.682 -12.989 1.00 59.16 183 CYS A N 1
ATOM 1479 C CA . CYS A 1 183 ? 20.025 -4.874 -12.875 1.00 59.16 183 CYS A CA 1
ATOM 1480 C C . CYS A 1 183 ? 19.699 -4.231 -14.223 1.00 59.16 183 CYS A C 1
ATOM 1482 O O . CYS A 1 183 ? 20.543 -4.130 -15.103 1.00 59.16 183 CYS A O 1
ATOM 1484 N N . THR A 1 184 ? 18.465 -3.812 -14.435 1.00 58.03 184 THR A N 1
ATOM 1485 C CA . THR A 1 184 ? 18.030 -3.156 -15.672 1.00 58.03 184 THR A CA 1
ATOM 1486 C C . THR A 1 184 ? 18.222 -1.619 -15.529 1.00 58.03 184 THR A C 1
ATOM 1488 O O . THR A 1 184 ? 18.035 -1.114 -14.427 1.00 58.03 184 THR A O 1
ATOM 1491 N N . PRO A 1 185 ? 18.698 -0.856 -16.546 1.00 54.78 185 PRO A N 1
ATOM 1492 C CA . PRO A 1 185 ? 19.182 0.528 -16.396 1.00 54.78 185 PRO A CA 1
ATOM 1493 C C . PRO A 1 185 ? 18.168 1.505 -15.831 1.00 54.78 185 PRO A C 1
ATOM 1495 O O . PRO A 1 185 ? 18.549 2.421 -15.116 1.00 54.78 185 PRO A O 1
ATOM 1498 N N . ASP A 1 186 ? 16.894 1.288 -16.151 1.00 50.72 186 ASP A N 1
ATOM 1499 C CA . ASP A 1 186 ? 15.783 2.129 -15.707 1.00 50.72 186 AS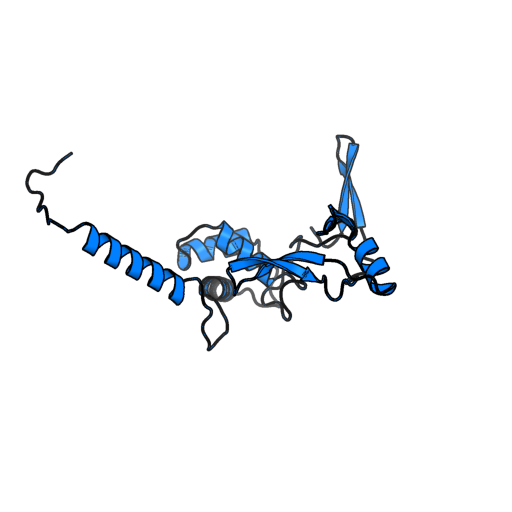P A CA 1
ATOM 1500 C C . ASP A 1 186 ? 15.371 1.824 -14.249 1.00 50.72 186 ASP A C 1
ATOM 1502 O O . ASP A 1 186 ? 14.323 2.264 -13.792 1.00 50.72 186 ASP A O 1
ATOM 1506 N N . HIS A 1 187 ? 16.183 1.046 -13.518 1.00 47.75 187 HIS A N 1
ATOM 1507 C CA . HIS A 1 187 ? 15.986 0.689 -12.109 1.00 47.75 187 HIS A CA 1
ATOM 1508 C C . HIS A 1 187 ? 16.951 1.429 -11.167 1.00 47.75 187 HIS A C 1
ATOM 1510 O O . HIS A 1 187 ? 17.282 0.903 -10.102 1.00 47.75 187 HIS A O 1
ATOM 1516 N N . LEU A 1 188 ? 17.400 2.629 -11.549 1.00 34.25 188 LEU A N 1
ATOM 1517 C CA . LEU A 1 188 ? 17.997 3.608 -10.631 1.00 34.25 188 LEU A CA 1
ATOM 1518 C C . LEU A 1 188 ? 16.950 4.633 -10.197 1.00 34.25 188 LEU A C 1
ATOM 1520 O O . LEU A 1 188 ? 16.377 5.301 -11.085 1.00 34.25 188 LEU A O 1
#